Protein 2BYO (pdb70)

CATH classification: 2.50.20.20

GO terms:
  GO:0005319 lipid carrier activity (F, IDA)
  GO:0071770 DIM/DIP cell wall layer assembly (P, IDA)
  GO:0005576 extracellular region (C, HDA)
  GO:0005886 plasma membrane (C, HDA)
  GO:0005576 extracellular region (C, EXP)
  GO:0005886 plasma membrane (C, EXP)
  GO:0009986 cell surface (C, EXP)
  GO:0009274 peptidoglycan-based cell wall (C, HDA)

Secondary structure (DSSP, 8-state):
--HHHHHHHHHHHHHHHT-SEEEEEEEEEE---SSTTEEEEEEEEETTTTEEEEEEEETTEEEEEEEEETTEEEEEETTEEEEEEEHHHHHHHT------SBTBEEEEEEEEEEETTEEEEEEEEEE-HHHHHHH-TT--S-EEEEEEEESSSS--EEEEEEE-SSEEEEEEEESTT------

Foldseek 3Di:
DPPVLLVLVVLQVVLVVPFQKWWKWKAKPFDDPQPLQWHIWTWIFGVVVTKIWTWTQGVNRGRWTWIDDDQFTWTDDDNDIDTSDGNVCLCVVQHPVPDVSVQKADKDFPQWDADPNFIWTKIKTWHAQSVVCSRVVPRDGIWIKIWTFGPPPSRHRQKIKTQGPRMMMMMGIDCTRPDDDRD

Sequence (183 aa):
SDPALLAEIRQSLDATKGLTSVHVAVRTTGKVDSLLGITSADVDVRANPLAAKGVCTYNDEQGVPFRVQGDNISVKLFDDWSNLGSISELSTSRVGVTQLLSGVTNLQAQGTEVIDGISTTKITGTIPASSVKMLDPGAKSARPATVWIAQDGSHHLVRASIDLGSGSIQLTQSKWNEPVNVD

Nearest PDB structures (foldseek):
  2byo-assembly1_A  TM=1.005E+00  e=6.836E-38  Mycobacterium tuberculosis H37Rv
  3mha-assembly2_B  TM=8.075E-01  e=5.593E-16  Mycobacterium tuberculosis H37Rv
  3mh8-assembly2_B  TM=8.169E-01  e=1.712E-15  Mycobacterium tuberculosis H37Rv
  3mh9-assembly2_C  TM=7.887E-01  e=2.141E-15  Mycobacterium tuberculosis H37Rv
  2v42-assembly1_B  TM=5.411E-01  e=2.422E-04  Escherichia coli BL21(DE3)

B-factor: mean 43.68, std 15.73, range [20.32, 101.22]

Solvent-accessible surface area: 9854 Å² total; per-residue (Å²): 83,62,110,72,31,18,53,47,10,110,93,0,17,90,29,30,114,63,18,95,7,15,40,20,17,22,101,33,92,66,155,9,134,9,39,56,24,14,44,27,7,42,11,44,29,63,39,134,96,92,5,5,109,24,64,4,19,35,102,130,102,142,55,3,51,24,64,14,74,62,59,65,21,2,0,72,70,200,101,88,92,49,101,39,20,15,52,61,124,47,69,118,86,45,134,91,83,62,42,142,8,81,37,8,69,88,17,82,63,89,37,92,66,96,8,108,73,34,50,0,31,61,2,31,9,38,24,34,25,82,15,0,88,71,74,33,71,46,9,177,56,49,54,62,14,20,25,22,0,2,86,98,66,37,49,36,16,0,50,26,27,9,67,4,69,81,8,28,13,53,59,12,9,33,104,44,86,79,133,42,108,5,120

Structure (mmCIF, N/CA/C/O backbone):
data_2BYO
#
_entry.id   2BYO
#
_cell.length_a   54.257
_cell.length_b   54.257
_cell.length_c   269.983
_cell.angle_alpha   90.00
_cell.angle_beta   90.00
_cell.angle_gamma   120.00
#
_symmetry.space_group_name_H-M   'P 65 2 2'
#
loop_
_entity.id
_entity.type
_entity.pdbx_description
1 polymer 'LIPOPROTEIN LPPX'
2 non-polymer 'ZINC ION'
3 non-polymer 'ACETATE ION'
4 non-polymer 'DOCOSA-4,7,10,13,16,19-HEXAENOIC ACID'
5 non-polymer 'ALPHA-LINOLENIC ACID'
6 non-polymer 'OXALOACETATE ION'
7 non-polymer D-MALATE
8 water water
#
loop_
_atom_site.group_PDB
_atom_site.id
_atom_site.type_symbol
_atom_site.label_atom_id
_atom_site.label_alt_id
_atom_site.label_comp_id
_atom_site.label_asym_id
_atom_site.label_entity_id
_atom_site.label_seq_id
_atom_site.pdbx_PDB_ins_code
_atom_site.Cartn_x
_atom_site.Cartn_y
_atom_site.Cartn_z
_atom_site.occupancy
_atom_site.B_iso_or_equiv
_atom_site.auth_seq_id
_atom_site.auth_comp_id
_atom_site.auth_asym_id
_atom_site.auth_atom_id
_atom_site.pdbx_PDB_model_num
ATOM 1 N N . SER A 1 20 ? -11.144 13.277 -2.527 1.00 50.54 20 SER A N 1
ATOM 2 C CA . SER A 1 20 ? -10.117 12.554 -3.357 1.00 48.96 20 SER A CA 1
ATOM 3 C C . SER A 1 20 ? -9.906 13.249 -4.709 1.00 46.56 20 SER A C 1
ATOM 4 O O . SER A 1 20 ? -9.724 12.609 -5.747 1.00 48.48 20 SER A O 1
ATOM 7 N N . ASP A 1 21 ? -9.922 14.575 -4.658 1.00 41.72 21 ASP A N 1
ATOM 8 C CA . ASP A 1 21 ? -9.626 15.424 -5.789 1.00 39.21 21 ASP A CA 1
ATOM 9 C C . ASP A 1 21 ? -8.223 15.067 -6.284 1.00 36.22 21 ASP A C 1
ATOM 10 O O . ASP A 1 21 ? -7.267 15.219 -5.542 1.00 34.98 21 ASP A O 1
ATOM 15 N N . PRO A 1 22 ? -8.102 14.540 -7.515 1.00 35.71 22 PRO A N 1
ATOM 16 C CA . PRO A 1 22 ? -6.797 14.172 -8.075 1.00 35.72 22 PRO A CA 1
ATOM 17 C C . PRO A 1 22 ? -5.727 15.269 -8.050 1.00 33.78 22 PRO A C 1
ATOM 18 O O . PRO A 1 22 ? -4.553 14.967 -7.834 1.00 34.26 22 PRO A O 1
ATOM 22 N N . ALA A 1 23 ? -6.124 16.523 -8.250 1.00 31.57 23 ALA A N 1
ATOM 23 C CA . ALA A 1 23 ? -5.164 17.629 -8.261 1.00 30.50 23 ALA A CA 1
ATOM 24 C C . ALA A 1 23 ? -4.640 17.880 -6.842 1.00 29.15 23 ALA A C 1
ATOM 25 O O . ALA A 1 23 ? -3.438 18.017 -6.637 1.00 27.22 23 ALA A O 1
ATOM 27 N N . LEU A 1 24 ? -5.530 17.867 -5.851 1.00 29.33 24 LEU A N 1
ATOM 28 C CA . LEU A 1 24 ? -5.108 18.065 -4.460 1.00 28.83 24 LEU A CA 1
ATOM 29 C C . LEU A 1 24 ? -4.302 16.881 -3.924 1.00 29.19 24 LEU A C 1
ATOM 30 O O . LEU A 1 24 ? -3.358 17.058 -3.167 1.00 27.86 24 LEU A O 1
ATOM 35 N N . LEU A 1 25 ? -4.670 15.678 -4.329 1.00 30.63 25 LEU A N 1
ATOM 36 C CA . LEU A 1 25 ? -3.899 14.501 -3.966 1.00 32.39 25 LEU A CA 1
ATOM 37 C C . LEU A 1 25 ? -2.492 14.563 -4.556 1.00 31.32 25 LEU A C 1
ATOM 38 O O . LEU A 1 25 ? -1.526 14.179 -3.903 1.00 31.59 25 LEU A O 1
ATOM 43 N N . ALA A 1 26 ? -2.395 15.031 -5.797 1.00 31.05 26 ALA A N 1
ATOM 44 C CA . ALA A 1 26 ? -1.121 15.146 -6.479 1.00 31.06 26 ALA A CA 1
ATOM 45 C C . ALA A 1 26 ? -0.205 16.101 -5.724 1.00 30.42 26 ALA A C 1
ATOM 46 O O . ALA A 1 26 ? 0.981 15.821 -5.555 1.00 30.81 26 ALA A O 1
ATOM 48 N N . GLU A 1 27 ? -0.759 17.227 -5.276 1.00 29.42 27 GLU A N 1
ATOM 49 C CA . GLU A 1 27 ? 0.008 18.218 -4.537 1.00 27.85 27 GLU A CA 1
ATOM 50 C C . GLU A 1 27 ? 0.485 17.662 -3.203 1.00 28.07 27 GLU A C 1
ATOM 51 O O . GLU A 1 27 ? 1.615 17.923 -2.800 1.00 25.85 27 GLU A O 1
ATOM 57 N N . ILE A 1 28 ? -0.359 16.891 -2.516 1.00 28.72 28 ILE A N 1
ATOM 58 C CA . ILE A 1 28 ? 0.082 16.248 -1.270 1.00 29.26 28 ILE A CA 1
ATOM 59 C C . ILE A 1 28 ? 1.196 15.221 -1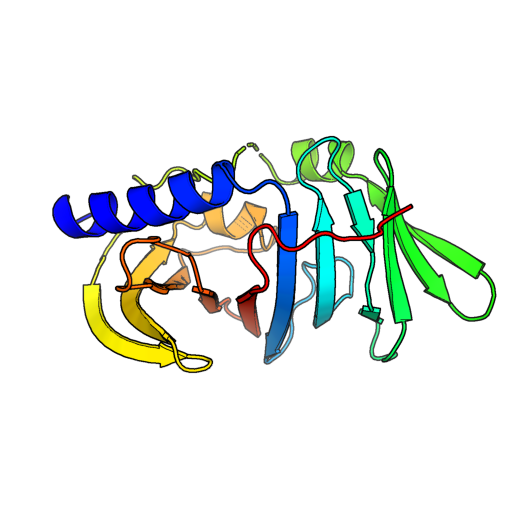.546 1.00 29.78 28 ILE A C 1
ATOM 60 O O . ILE A 1 28 ? 2.167 15.134 -0.790 1.00 29.71 28 ILE A O 1
ATOM 65 N N . ARG A 1 29 ? 1.064 14.446 -2.616 1.00 31.44 29 ARG A N 1
ATOM 66 C CA . ARG A 1 29 ? 2.126 13.500 -2.978 1.00 34.98 29 ARG A CA 1
ATOM 67 C C . ARG A 1 29 ? 3.453 14.198 -3.273 1.00 33.42 29 ARG A C 1
ATOM 68 O O . ARG A 1 29 ? 4.510 13.679 -2.928 1.00 34.16 29 ARG A O 1
ATOM 76 N N . GLN A 1 30 ? 3.399 15.371 -3.895 1.00 32.61 30 GLN A N 1
ATOM 77 C CA . GLN A 1 30 ? 4.602 16.182 -4.072 1.00 32.42 30 GLN A CA 1
ATOM 78 C C . GLN A 1 30 ? 5.288 16.505 -2.731 1.00 31.30 30 GLN A C 1
ATOM 79 O O . GLN A 1 30 ? 6.516 16.443 -2.650 1.00 29.74 30 GLN A O 1
ATOM 85 N N . SER A 1 31 ? 4.519 16.852 -1.690 1.00 30.54 31 SER A N 1
ATOM 86 C CA . SER A 1 31 ? 5.134 17.167 -0.387 1.00 30.70 31 SER A CA 1
ATOM 87 C C . SER A 1 31 ? 5.653 15.928 0.312 1.00 30.89 31 SER A C 1
ATOM 88 O O . SER A 1 31 ? 6.674 15.994 0.987 1.00 31.47 31 SER A O 1
ATOM 91 N N . LEU A 1 32 ? 4.956 14.805 0.156 1.00 32.14 32 LEU A N 1
ATOM 92 C CA . LEU A 1 32 ? 5.395 13.547 0.763 1.00 33.02 32 LEU A CA 1
ATOM 93 C C . LEU A 1 32 ? 6.667 13.041 0.094 1.00 33.54 32 LEU A C 1
ATOM 94 O O . LEU A 1 32 ? 7.567 12.552 0.770 1.00 34.78 32 LEU A O 1
ATOM 99 N N . ASP A 1 33 ? 6.755 13.176 -1.226 1.00 33.86 33 ASP A N 1
ATOM 100 C CA . ASP A 1 33 ? 7.984 12.843 -1.947 1.00 35.08 33 ASP A CA 1
ATOM 101 C C . ASP A 1 33 ? 9.147 13.755 -1.549 1.00 34.23 33 ASP A C 1
ATOM 102 O O . ASP A 1 33 ? 10.265 13.285 -1.369 1.00 35.21 33 ASP A O 1
ATOM 107 N N . ALA A 1 34 ? 8.884 15.047 -1.384 1.00 32.70 34 ALA A N 1
ATOM 108 C CA . ALA A 1 34 ? 9.920 15.956 -0.902 1.00 32.49 34 ALA A CA 1
ATOM 109 C C . ALA A 1 34 ? 10.378 15.520 0.489 1.00 31.62 34 ALA A C 1
ATOM 110 O O . ALA A 1 34 ? 11.569 15.467 0.762 1.00 31.13 34 ALA A O 1
ATOM 112 N N . THR A 1 35 ? 9.428 15.157 1.345 1.00 30.86 35 THR A N 1
ATOM 113 C CA . THR A 1 35 ? 9.741 14.680 2.686 1.00 31.11 35 THR A CA 1
ATOM 114 C C . THR A 1 35 ? 10.596 13.410 2.660 1.00 32.74 35 THR A C 1
ATOM 115 O O . THR A 1 35 ? 11.577 13.294 3.408 1.00 32.30 35 THR A O 1
ATOM 119 N N . LYS A 1 36 ? 10.220 12.464 1.804 1.00 34.13 36 LYS A N 1
ATOM 120 C CA . LYS A 1 36 ? 10.975 11.227 1.644 1.00 36.67 36 LYS A CA 1
ATOM 121 C C . LYS A 1 36 ? 12.435 11.438 1.190 1.00 36.16 36 LYS A C 1
ATOM 122 O O . LYS A 1 36 ? 13.317 10.652 1.542 1.00 37.38 36 LYS A O 1
ATOM 128 N N . GLY A 1 37 ? 12.671 12.483 0.400 1.00 34.68 37 GLY A N 1
ATOM 129 C CA . GLY A 1 37 ? 13.999 12.775 -0.142 1.00 35.50 37 GLY A CA 1
ATOM 130 C C . GLY A 1 37 ? 14.952 13.540 0.767 1.00 33.89 37 GLY A C 1
ATOM 131 O O . GLY A 1 37 ? 16.103 13.767 0.402 1.00 34.38 37 GLY A O 1
ATOM 132 N N . LEU A 1 38 ? 14.482 13.950 1.937 1.00 32.89 38 LEU A N 1
ATOM 133 C CA . LEU A 1 38 ? 15.298 14.721 2.886 1.00 31.73 38 LEU A CA 1
ATOM 134 C C . LEU A 1 38 ? 16.452 13.914 3.475 1.00 32.98 38 LEU A C 1
ATOM 135 O O . LEU A 1 38 ? 16.301 12.735 3.798 1.00 33.19 38 LEU A O 1
ATOM 140 N N . THR A 1 39 ? 17.610 14.561 3.591 1.00 33.11 39 THR A N 1
ATOM 141 C CA . THR A 1 39 ? 18.755 14.000 4.282 1.00 33.93 39 THR A CA 1
ATOM 142 C C . THR A 1 39 ? 18.599 14.270 5.777 1.00 32.37 39 THR A C 1
ATOM 143 O O . THR A 1 39 ? 19.010 13.463 6.626 1.00 32.51 39 THR A O 1
ATOM 147 N N . SER A 1 40 ? 18.026 15.426 6.102 1.00 30.63 40 SER A N 1
ATOM 148 C CA . SER A 1 40 ? 17.861 15.834 7.500 1.00 29.07 40 SER A CA 1
ATOM 149 C C . SER A 1 40 ? 16.771 16.882 7.619 1.00 27.41 40 SER A C 1
ATOM 150 O O . SER A 1 40 ? 16.432 17.546 6.644 1.00 26.57 40 SER A O 1
ATOM 153 N N . VAL A 1 41 ? 16.207 17.010 8.813 1.00 25.98 41 VAL A N 1
ATOM 154 C CA . VAL A 1 41 ? 15.125 17.949 9.045 1.00 25.99 41 VAL A CA 1
ATOM 155 C C . VAL A 1 41 ? 15.001 18.193 10.554 1.00 25.62 41 VAL A C 1
ATOM 156 O O . VAL A 1 41 ? 15.416 17.361 11.347 1.00 24.92 41 VAL A O 1
ATOM 160 N N . HIS A 1 42 ? 14.475 19.350 10.934 1.00 26.06 42 HIS A N 1
ATOM 161 C CA . HIS A 1 42 ? 14.118 19.624 12.327 1.00 26.66 42 HIS A CA 1
ATOM 162 C C . HIS A 1 42 ? 12.608 19.477 12.413 1.00 27.15 42 HIS A C 1
ATOM 163 O O . HIS A 1 42 ? 11.890 19.946 11.516 1.00 26.85 42 HIS A O 1
ATOM 170 N N . VAL A 1 43 ? 12.139 18.764 13.436 1.00 27.38 43 VAL A N 1
ATOM 171 C CA . VAL A 1 43 ? 10.710 18.561 13.666 1.00 28.38 43 VAL A CA 1
ATOM 172 C C . VAL A 1 43 ? 10.292 19.091 15.042 1.00 28.43 43 VAL A C 1
ATOM 173 O O . VAL A 1 43 ? 10.948 18.810 16.069 1.00 28.14 43 VAL A O 1
ATOM 177 N N . ALA A 1 44 ? 9.211 19.874 15.032 1.00 27.02 44 ALA A N 1
ATOM 178 C CA . ALA A 1 44 ? 8.573 20.366 16.232 1.00 27.24 44 ALA A CA 1
ATOM 179 C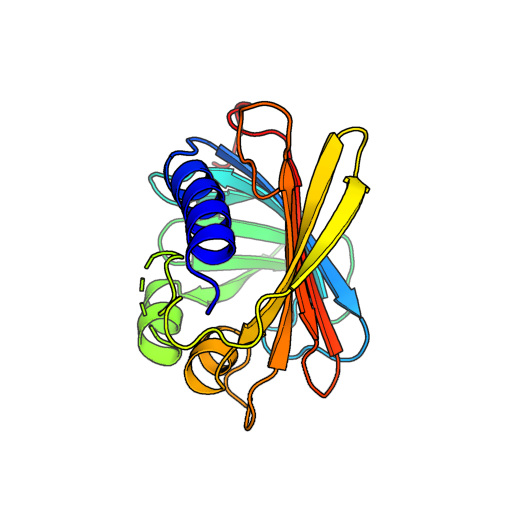 C . ALA A 1 44 ? 7.190 19.744 16.332 1.00 27.81 44 ALA A C 1
ATOM 180 O O . ALA A 1 44 ? 6.328 19.944 15.460 1.00 28.31 44 ALA A O 1
ATOM 182 N N . VAL A 1 45 ? 6.988 18.966 17.381 1.00 28.16 45 VAL A N 1
ATOM 183 C CA . VAL A 1 45 ? 5.695 18.364 17.670 1.00 28.87 45 VAL A CA 1
ATOM 184 C C . VAL A 1 45 ? 5.024 19.131 18.806 1.00 29.36 45 VAL A C 1
ATOM 185 O O . VAL A 1 45 ? 5.628 19.368 19.846 1.00 29.85 45 VAL A O 1
ATOM 189 N N . ARG A 1 46 ? 3.780 19.529 18.594 1.00 30.06 46 ARG A N 1
ATOM 190 C CA . ARG A 1 46 ? 2.976 20.152 19.629 1.00 31.66 46 ARG A CA 1
ATOM 191 C C . ARG A 1 46 ? 1.650 19.409 19.683 1.00 32.79 46 ARG A C 1
ATOM 192 O O . ARG A 1 46 ? 1.222 18.816 18.684 1.00 32.07 46 ARG A O 1
ATOM 200 N N . THR A 1 47 ? 1.007 19.442 20.847 1.00 34.14 47 THR A N 1
ATOM 201 C CA . THR A 1 47 ? -0.301 18.841 21.018 1.00 36.00 47 THR A CA 1
ATOM 202 C C . THR A 1 47 ? -1.203 19.788 21.797 1.00 39.08 47 THR A C 1
ATOM 203 O O . THR A 1 47 ? -0.719 20.651 22.527 1.00 38.66 47 THR A O 1
ATOM 207 N N . THR A 1 48 ? -2.513 19.613 21.618 1.00 41.40 48 THR A N 1
ATOM 208 C CA . THR A 1 48 ? -3.524 20.219 22.472 1.00 44.41 48 THR A CA 1
ATOM 209 C C . THR A 1 48 ? -4.399 19.101 23.039 1.00 48.20 48 THR A C 1
ATOM 210 O O . THR A 1 48 ? -4.470 18.001 22.474 1.00 47.98 48 THR A O 1
ATOM 214 N N . GLY A 1 49 ? -5.076 19.401 24.148 1.00 50.71 49 GLY A N 1
ATOM 215 C CA . GLY A 1 49 ? -5.970 18.451 24.779 1.00 52.79 49 GLY A CA 1
ATOM 216 C C . GLY A 1 49 ? -5.186 17.301 25.361 1.00 53.29 49 GLY A C 1
ATOM 217 O O . GLY A 1 49 ? -4.129 17.502 25.946 1.00 52.51 49 GLY A O 1
ATOM 218 N N . LYS A 1 50 ? -5.701 16.090 25.187 1.00 55.18 50 LYS A N 1
ATOM 219 C CA . LYS A 1 50 ? -5.075 14.909 25.753 1.00 56.19 50 LYS A CA 1
ATOM 220 C C . LYS A 1 50 ? -4.718 13.923 24.653 1.00 55.05 50 LYS A C 1
ATOM 221 O O . LYS A 1 50 ? -5.591 13.415 23.941 1.00 56.59 50 LYS A O 1
ATOM 227 N N . VAL A 1 51 ? -3.414 13.709 24.498 1.00 52.60 51 VAL A N 1
ATOM 228 C CA . VAL A 1 51 ? -2.864 12.781 23.533 1.00 51.54 51 VAL A CA 1
ATOM 229 C C . VAL A 1 51 ? -2.014 11.770 24.297 1.00 51.95 51 VAL A C 1
ATOM 230 O O . VAL A 1 51 ? -0.996 12.130 24.888 1.00 49.94 51 VAL A O 1
ATOM 234 N N . ASP A 1 52 ? -2.446 10.512 24.283 1.00 54.37 52 ASP A N 1
ATOM 235 C CA . ASP A 1 52 ? -1.782 9.432 25.017 1.00 55.83 52 ASP A CA 1
ATOM 236 C C . ASP A 1 52 ? -1.026 8.479 24.084 1.00 54.84 52 ASP A C 1
ATOM 237 O O . ASP A 1 52 ? -0.447 7.496 24.541 1.00 56.83 52 ASP A O 1
ATOM 242 N N . SER A 1 53 ? -1.026 8.774 22.788 1.00 52.63 53 SER A N 1
ATOM 243 C CA . SER A 1 53 ? -0.527 7.844 21.778 1.00 52.21 53 SER A CA 1
ATOM 244 C C . SER A 1 53 ? 0.917 8.090 21.338 1.00 49.84 53 SER A C 1
ATOM 245 O O . SER A 1 53 ? 1.407 7.412 20.437 1.00 50.52 53 SER A O 1
ATOM 248 N N . LEU A 1 54 ? 1.600 9.049 21.955 1.00 47.26 54 LEU A N 1
ATOM 249 C CA . LEU A 1 54 ? 3.005 9.294 21.634 1.00 44.90 54 LEU A CA 1
ATOM 250 C C . LEU A 1 54 ? 3.918 8.869 22.779 1.00 43.91 54 LEU A C 1
ATOM 251 O O . LEU A 1 54 ? 4.910 9.532 23.068 1.00 41.59 54 LEU A O 1
ATOM 256 N N . LEU A 1 55 ? 3.574 7.756 23.422 1.00 45.66 55 LEU A N 1
ATOM 257 C CA . LEU A 1 55 ? 4.382 7.181 24.498 1.00 46.44 55 LEU A CA 1
ATOM 258 C C . LEU A 1 55 ? 4.556 8.117 25.703 1.00 45.28 55 LEU A C 1
ATOM 259 O O . LEU A 1 55 ? 5.545 8.010 26.434 1.00 46.76 55 LEU A O 1
ATOM 264 N N . GLY A 1 56 ? 3.593 9.017 25.910 1.00 44.14 56 GLY A N 1
ATOM 265 C CA . GLY A 1 56 ? 3.631 9.979 27.019 1.00 43.20 56 GLY A CA 1
ATOM 266 C C . GLY A 1 56 ? 4.290 11.316 26.694 1.00 40.30 56 GLY A C 1
ATOM 267 O O . GLY A 1 56 ? 4.364 12.204 27.554 1.00 40.06 56 GLY A O 1
ATOM 268 N N . ILE A 1 57 ? 4.784 11.455 25.465 1.00 37.72 57 ILE A N 1
ATOM 269 C CA . ILE A 1 57 ? 5.332 12.715 24.986 1.00 35.30 57 ILE A CA 1
ATOM 270 C C . ILE A 1 57 ? 4.195 13.597 24.458 1.00 34.79 57 ILE A C 1
ATOM 271 O O . ILE A 1 57 ? 3.312 13.108 23.751 1.00 35.44 57 ILE A O 1
ATOM 276 N N . THR A 1 58 ? 4.213 14.879 24.830 1.00 33.22 58 THR A N 1
ATOM 277 C CA . THR A 1 58 ? 3.182 15.850 24.430 1.00 33.02 58 THR A CA 1
ATOM 278 C C . THR A 1 58 ? 3.759 17.075 23.701 1.00 31.17 58 THR A C 1
ATOM 279 O O . THR A 1 58 ? 3.007 17.896 23.158 1.00 31.44 58 THR A O 1
ATOM 283 N N . SER A 1 59 ? 5.084 17.187 23.678 1.00 30.05 59 SER A N 1
ATOM 284 C CA . SER A 1 59 ? 5.775 18.197 22.888 1.00 29.57 59 SER A CA 1
ATOM 285 C C . SER A 1 59 ? 7.176 17.691 22.555 1.00 28.71 59 SER A C 1
ATOM 286 O O . SER A 1 59 ? 7.760 16.941 23.336 1.00 29.67 59 SER A O 1
ATOM 289 N N . ALA A 1 60 ? 7.710 18.066 21.392 1.00 27.98 60 ALA A N 1
ATOM 290 C CA . ALA A 1 60 ? 9.115 17.779 21.088 1.00 27.97 60 ALA A CA 1
ATOM 291 C C . ALA A 1 60 ? 9.670 18.729 20.046 1.00 27.70 60 ALA A C 1
ATOM 292 O O . ALA A 1 60 ? 8.939 19.217 19.191 1.00 25.80 60 ALA A O 1
ATOM 294 N N . ASP A 1 61 ? 10.970 18.990 20.154 1.00 27.85 61 ASP A N 1
ATOM 295 C CA . ASP A 1 61 ? 11.755 19.626 19.113 1.00 27.48 61 ASP A CA 1
ATOM 296 C C . ASP A 1 61 ? 12.960 18.742 18.903 1.00 27.65 61 ASP A C 1
ATOM 297 O O . ASP A 1 61 ? 13.776 18.566 19.823 1.00 27.82 61 ASP A O 1
ATOM 302 N N . VAL A 1 62 ? 13.066 18.200 17.691 1.00 27.34 62 VAL A N 1
ATOM 303 C CA . VAL A 1 62 ? 13.969 17.092 17.411 1.00 28.50 62 VAL A CA 1
ATOM 304 C C . VAL A 1 62 ? 14.688 17.276 16.069 1.00 28.26 62 VAL A C 1
ATOM 305 O O . VAL A 1 62 ? 14.065 17.576 15.058 1.00 28.41 62 VAL A O 1
ATOM 309 N N . ASP A 1 63 ? 16.000 17.086 16.076 1.00 28.27 63 ASP A N 1
ATOM 310 C CA . ASP A 1 63 ? 16.783 17.011 14.848 1.00 29.06 63 ASP A CA 1
ATOM 311 C C . ASP A 1 63 ? 16.798 15.570 14.368 1.00 30.34 63 ASP A C 1
ATOM 312 O O . ASP A 1 63 ? 17.032 14.665 15.160 1.00 29.96 63 ASP A O 1
ATOM 317 N N . VAL A 1 64 ? 16.541 15.369 13.073 1.00 30.27 64 VAL A N 1
ATOM 318 C CA . VAL A 1 64 ? 16.404 14.036 12.504 1.00 31.27 64 VAL A CA 1
ATOM 319 C C . VAL A 1 64 ? 17.375 13.864 11.349 1.00 32.42 64 VAL A C 1
ATOM 320 O O . VAL A 1 64 ? 17.462 14.721 10.465 1.00 30.26 64 VAL A O 1
ATOM 324 N N . ARG A 1 65 ? 18.110 12.756 11.374 1.00 34.76 65 ARG A N 1
ATOM 325 C CA . ARG A 1 65 ? 18.862 12.287 10.219 1.00 37.22 65 ARG A CA 1
ATOM 326 C C . ARG A 1 65 ? 18.137 11.071 9.648 1.00 37.84 65 ARG A C 1
ATOM 327 O O . ARG A 1 65 ? 17.811 10.139 10.383 1.00 36.55 65 ARG A O 1
ATOM 335 N N . ALA A 1 66 ? 17.907 11.082 8.336 1.00 39.00 66 ALA A N 1
ATOM 336 C CA . ALA A 1 66 ? 17.026 10.093 7.700 1.00 41.57 66 ALA A CA 1
ATOM 337 C C . ALA A 1 66 ? 17.645 8.704 7.594 1.00 43.96 66 ALA A C 1
ATOM 338 O O . ALA A 1 66 ? 16.959 7.714 7.814 1.00 44.25 66 ALA A O 1
ATOM 340 N N . ASN A 1 67 ? 18.930 8.634 7.252 1.00 46.99 67 ASN A N 1
ATOM 341 C CA . ASN A 1 67 ? 19.601 7.346 7.058 1.00 49.95 67 ASN A CA 1
ATOM 342 C C . ASN A 1 67 ? 21.049 7.313 7.535 1.00 50.70 67 ASN A C 1
ATOM 343 O O . ASN A 1 67 ? 21.864 8.108 7.072 1.00 51.40 67 ASN A O 1
ATOM 348 N N . PRO A 1 68 ? 21.370 6.408 8.484 1.00 50.75 68 PRO A N 1
ATOM 349 C CA . PRO A 1 68 ? 20.434 5.563 9.231 1.00 49.75 68 PRO A CA 1
ATOM 350 C C . PRO A 1 68 ? 19.541 6.449 10.090 1.00 46.22 68 PRO A C 1
ATOM 351 O O . PRO A 1 68 ? 20.020 7.444 10.616 1.00 44.43 68 PRO A O 1
ATOM 355 N N . LEU A 1 69 ? 18.261 6.106 10.213 1.00 45.11 69 LEU A N 1
ATOM 356 C CA . LEU A 1 69 ? 17.334 6.903 11.010 1.00 42.76 69 LEU A CA 1
ATOM 357 C C . LEU A 1 69 ? 17.891 7.148 12.413 1.00 41.31 69 LEU A C 1
ATOM 358 O O . LEU A 1 69 ? 18.208 6.208 13.142 1.00 40.98 69 LEU A O 1
ATOM 363 N N . ALA A 1 70 ? 18.018 8.419 12.771 1.00 38.20 70 ALA A N 1
ATOM 364 C CA . ALA A 1 70 ? 18.534 8.808 14.072 1.00 37.83 70 ALA A CA 1
ATOM 365 C C . ALA A 1 70 ? 17.991 10.190 14.429 1.00 35.91 70 ALA A C 1
ATOM 366 O O . ALA A 1 70 ? 17.743 11.018 13.544 1.00 32.91 70 ALA A O 1
ATOM 368 N N . ALA A 1 71 ? 17.776 10.422 15.721 1.00 35.16 71 ALA A N 1
ATOM 369 C CA . ALA A 1 71 ? 17.163 11.670 16.176 1.00 34.34 71 ALA A CA 1
ATOM 370 C C . ALA A 1 71 ? 17.687 12.057 17.545 1.00 34.73 71 ALA A C 1
ATOM 371 O O . ALA A 1 71 ? 17.995 11.194 18.370 1.00 35.87 71 ALA A O 1
ATOM 373 N N . LYS A 1 72 ? 17.805 13.361 17.762 1.00 34.44 72 LYS A N 1
ATOM 374 C CA . LYS A 1 72 ? 18.248 13.918 19.035 1.00 34.46 72 LYS A CA 1
ATOM 375 C C . LYS A 1 72 ? 17.522 15.246 19.241 1.00 32.58 72 LYS A C 1
ATOM 376 O O . LYS A 1 72 ? 17.420 16.051 18.320 1.00 30.07 72 LYS A O 1
ATOM 382 N N . GLY A 1 73 ? 17.004 15.459 20.445 1.00 30.80 73 GLY A N 1
ATOM 383 C CA . GLY A 1 73 ? 16.378 16.718 20.768 1.00 30.24 73 GLY A CA 1
ATOM 384 C C . GLY A 1 73 ? 15.870 16.754 22.192 1.00 30.33 73 GLY A C 1
ATOM 385 O O . GLY A 1 73 ? 16.452 16.145 23.091 1.00 28.41 73 GLY A O 1
ATOM 386 N N . VAL A 1 74 ? 14.751 17.446 22.372 1.00 29.62 74 VAL A N 1
ATOM 387 C CA . VAL A 1 74 ? 14.179 17.687 23.688 1.00 29.08 74 VAL A CA 1
ATOM 388 C C . VAL A 1 74 ? 12.675 17.467 23.590 1.00 28.30 74 VAL A C 1
ATOM 389 O O . VAL A 1 74 ? 12.091 17.623 22.512 1.00 27.42 74 VAL A O 1
ATOM 393 N N . CYS A 1 75 ? 12.062 17.067 24.698 1.00 26.90 75 CYS A N 1
ATOM 394 C CA . CYS A 1 75 ? 10.634 16.790 24.713 1.00 28.28 75 CYS A CA 1
ATOM 395 C C . CYS A 1 75 ? 10.006 17.105 26.058 1.00 28.25 75 CYS A C 1
ATOM 396 O O . CYS A 1 75 ? 10.697 17.356 27.045 1.00 28.84 75 CYS A O 1
ATOM 399 N N . THR A 1 76 ? 8.685 17.111 26.060 1.00 29.58 76 THR A N 1
ATOM 400 C CA . THR A 1 76 ? 7.901 17.157 27.278 1.00 30.96 76 THR A CA 1
ATOM 401 C C . THR A 1 76 ? 7.346 15.747 27.433 1.00 32.03 76 THR A C 1
ATOM 402 O O . THR A 1 76 ? 6.612 15.272 26.556 1.00 31.94 76 THR A O 1
ATOM 406 N N . TYR A 1 77 ? 7.718 15.095 28.533 1.00 33.82 77 TYR A N 1
ATOM 407 C CA . TYR A 1 77 ? 7.367 13.711 28.817 1.00 35.56 77 TYR A CA 1
ATOM 408 C C . TYR A 1 77 ? 6.746 13.622 30.207 1.00 37.89 77 TYR A C 1
ATOM 409 O O . TYR A 1 77 ? 7.361 14.023 31.197 1.00 37.87 77 TYR A O 1
ATOM 418 N N . ASN A 1 78 ? 5.529 13.089 30.276 1.00 40.00 78 ASN A N 1
ATOM 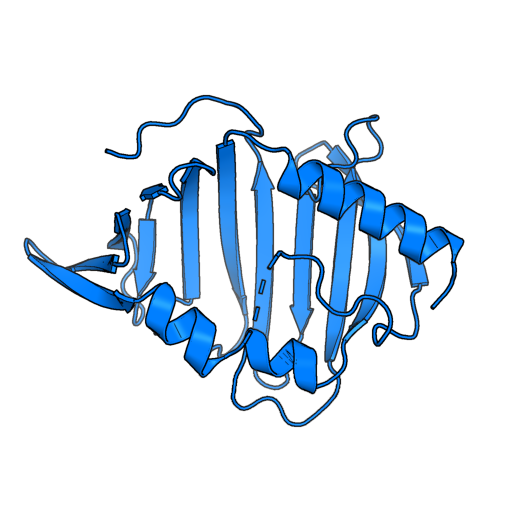419 C CA . ASN A 1 78 ? 4.765 13.018 31.515 1.00 42.41 78 ASN A CA 1
ATOM 420 C C . ASN A 1 78 ? 4.744 14.351 32.270 1.00 42.30 78 ASN A C 1
ATOM 421 O O . ASN A 1 78 ? 4.865 14.391 33.494 1.00 43.53 78 ASN A O 1
ATOM 426 N N . ASP A 1 79 ? 4.594 15.432 31.507 1.00 43.70 79 ASP A N 1
ATOM 427 C CA . ASP A 1 79 ? 4.532 16.813 32.002 1.00 44.74 79 ASP A CA 1
ATOM 428 C C . ASP A 1 79 ? 5.860 17.381 32.484 1.00 42.36 79 ASP A C 1
ATOM 429 O O . ASP A 1 79 ? 5.900 18.502 32.973 1.00 43.62 79 ASP A O 1
ATOM 434 N N . GLU A 1 80 ? 6.939 16.623 32.338 1.00 40.16 80 GLU A N 1
ATOM 435 C CA . GLU A 1 80 ? 8.271 17.136 32.600 1.00 37.99 80 GLU A CA 1
ATOM 436 C C . GLU A 1 80 ? 8.788 17.742 31.303 1.00 36.76 80 GLU A C 1
ATOM 437 O O . GLU A 1 80 ? 8.931 17.045 30.308 1.00 36.95 80 GLU A O 1
ATOM 443 N N . GLN A 1 81 ? 9.084 19.033 31.336 1.00 36.28 81 GLN A N 1
ATOM 444 C CA . GLN A 1 81 ? 9.677 19.733 30.214 1.00 34.67 81 GLN A CA 1
ATOM 445 C C . GLN A 1 81 ? 11.201 19.592 30.183 1.00 31.94 81 GLN A C 1
ATOM 446 O O . GLN A 1 81 ? 11.825 19.167 31.173 1.00 29.85 81 GLN A O 1
ATOM 452 N N . GLY A 1 82 ? 11.784 19.911 29.029 1.00 30.07 82 GLY A N 1
ATOM 453 C CA . GLY A 1 82 ? 13.239 19.917 28.861 1.00 30.20 82 GLY A CA 1
ATOM 454 C C . GLY A 1 82 ? 13.884 18.549 29.005 1.00 29.78 82 GLY A C 1
ATOM 455 O O . GLY A 1 82 ? 15.032 18.437 29.426 1.00 29.92 82 GLY A O 1
ATOM 456 N N . VAL A 1 83 ? 13.126 17.503 28.671 1.00 30.34 83 VAL A N 1
ATOM 457 C CA . VAL A 1 83 ? 13.586 16.114 28.787 1.00 28.84 83 VAL A CA 1
ATOM 458 C C . VAL A 1 83 ? 14.363 15.733 27.532 1.00 28.57 83 VAL A C 1
ATOM 459 O O . VAL A 1 83 ? 13.802 15.717 26.435 1.00 30.08 83 VAL A O 1
ATOM 463 N N . PRO A 1 84 ? 15.662 15.437 27.670 1.00 28.72 84 PRO A N 1
ATOM 464 C CA . PRO A 1 84 ? 16.393 15.048 26.465 1.00 29.67 84 PRO A CA 1
ATOM 465 C C . PRO A 1 84 ? 15.795 13.798 25.808 1.00 29.78 84 PRO A C 1
ATOM 466 O O . PRO A 1 84 ? 15.343 12.888 26.509 1.00 28.82 84 PRO A O 1
ATOM 470 N N . PHE A 1 85 ? 15.821 13.772 24.477 1.00 30.17 85 PHE A N 1
ATOM 471 C CA . PHE A 1 85 ? 15.119 12.769 23.670 1.00 31.04 85 PHE A CA 1
ATOM 472 C C . PHE A 1 85 ? 16.061 12.272 22.595 1.00 31.42 85 PHE A C 1
ATOM 473 O O . PHE A 1 85 ? 16.756 13.067 21.978 1.00 29.64 85 PHE A O 1
ATOM 481 N N . ARG A 1 86 ? 16.076 10.965 22.356 1.00 32.70 86 ARG A N 1
ATOM 482 C CA . ARG A 1 86 ? 16.852 10.432 21.231 1.00 35.67 86 ARG A CA 1
ATOM 483 C C . ARG A 1 86 ? 16.229 9.201 20.588 1.00 36.43 86 ARG A C 1
ATOM 484 O O . ARG A 1 86 ? 15.454 8.472 21.206 1.00 35.85 86 ARG A O 1
ATOM 492 N N . VAL A 1 87 ? 16.555 9.021 19.314 1.00 38.76 87 VAL A N 1
ATOM 493 C CA . VAL A 1 87 ? 16.354 7.766 18.616 1.00 41.97 87 VAL A CA 1
ATOM 494 C C . VAL A 1 87 ? 17.737 7.294 18.157 1.00 44.63 87 VAL A C 1
ATOM 495 O O . VAL A 1 87 ? 18.408 7.974 17.377 1.00 44.40 87 VAL A O 1
ATOM 499 N N . GLN A 1 88 ? 18.158 6.143 18.670 1.00 47.42 88 GLN A N 1
ATOM 500 C CA . GLN A 1 88 ? 19.420 5.526 18.294 1.00 51.18 88 GLN A CA 1
ATOM 501 C C . GLN A 1 88 ? 19.163 4.061 17.996 1.00 53.79 88 GLN A C 1
ATOM 502 O O . GLN A 1 88 ? 18.621 3.342 18.836 1.00 54.20 88 GLN A O 1
ATOM 508 N N . GLY A 1 89 ? 19.554 3.614 16.807 1.00 55.77 89 GLY A N 1
ATOM 509 C CA . GLY A 1 89 ? 19.267 2.248 16.387 1.00 58.46 89 GLY A CA 1
ATOM 510 C C . GLY A 1 89 ? 17.767 2.016 16.453 1.00 57.46 89 GLY A C 1
ATOM 511 O O . GLY A 1 89 ? 16.990 2.782 15.886 1.00 54.79 89 GLY A O 1
ATOM 512 N N . ASP A 1 90 ? 17.358 0.981 17.180 1.00 58.24 90 ASP A N 1
ATOM 513 C CA . ASP A 1 90 ? 15.943 0.646 17.312 1.00 58.01 90 ASP A CA 1
ATOM 514 C C . ASP A 1 90 ? 15.264 1.401 18.464 1.00 54.28 90 ASP A C 1
ATOM 515 O O . ASP A 1 90 ? 14.042 1.424 18.556 1.00 54.32 90 ASP A O 1
ATOM 520 N N . ASN A 1 91 ? 16.046 2.036 19.329 1.00 51.65 91 ASN A N 1
ATOM 521 C CA . ASN A 1 91 ? 15.517 2.556 20.586 1.00 49.19 91 ASN A CA 1
ATOM 522 C C . ASN A 1 91 ? 15.060 4.004 20.541 1.00 45.42 91 ASN A C 1
ATOM 523 O O . ASN A 1 91 ? 15.752 4.865 20.014 1.00 43.43 91 ASN A O 1
ATOM 528 N N . ILE A 1 92 ? 13.880 4.241 21.105 1.00 44.21 92 ILE A N 1
ATOM 529 C CA . ILE A 1 92 ? 13.362 5.576 21.391 1.00 41.84 92 ILE A CA 1
ATOM 530 C C . ILE A 1 92 ? 13.541 5.771 22.889 1.00 40.55 92 ILE A C 1
ATOM 531 O O . ILE A 1 92 ? 13.007 4.987 23.672 1.00 41.63 92 ILE A O 1
ATOM 536 N N . SER A 1 93 ? 14.292 6.800 23.278 1.00 39.43 93 SER A N 1
ATOM 537 C CA . SER A 1 93 ? 14.712 6.999 24.672 1.00 38.63 93 SER A CA 1
ATOM 538 C C . SER A 1 93 ? 14.558 8.450 25.152 1.00 36.64 93 SER A C 1
ATOM 539 O O . SER A 1 93 ? 14.589 9.388 24.352 1.00 35.22 93 SER A O 1
ATOM 542 N N . VAL A 1 94 ? 14.390 8.603 26.468 1.00 37.25 94 VAL A N 1
ATOM 543 C CA . VAL A 1 94 ? 14.371 9.903 27.153 1.00 35.71 94 VAL A CA 1
ATOM 544 C C . VAL A 1 94 ? 15.287 9.832 28.382 1.00 35.60 94 VAL A C 1
ATOM 545 O O . VAL A 1 94 ? 15.504 8.761 28.934 1.00 36.05 94 VAL A O 1
ATOM 549 N N . LYS A 1 95 ? 15.836 10.980 28.775 1.00 35.11 95 LYS A N 1
ATOM 550 C CA . LYS A 1 95 ? 16.740 11.079 29.917 1.00 34.59 95 LYS A CA 1
ATOM 551 C C . LYS A 1 95 ? 16.010 11.739 31.083 1.00 33.69 95 LYS A C 1
ATOM 552 O O . LYS A 1 95 ? 15.537 12.881 30.984 1.00 33.99 95 LYS A O 1
ATOM 558 N N . LEU A 1 96 ? 15.905 10.998 32.177 1.00 34.29 96 LEU A N 1
ATOM 559 C CA . LEU A 1 96 ? 15.334 11.501 33.415 1.00 33.86 96 LEU A CA 1
ATOM 560 C C . LEU A 1 96 ? 16.409 11.503 34.484 1.00 33.28 96 LEU A C 1
ATOM 561 O O . LEU A 1 96 ? 16.964 10.458 34.856 1.00 32.86 96 LEU A O 1
ATOM 566 N N . PHE A 1 97 ? 16.689 12.703 34.976 1.00 32.03 97 PHE A N 1
ATOM 567 C CA . PHE A 1 97 ? 17.787 12.941 35.895 1.00 31.53 97 PHE A CA 1
ATOM 568 C C . PHE A 1 97 ? 19.070 12.537 35.187 1.00 31.19 97 PHE A C 1
ATOM 569 O O . PHE A 1 97 ? 19.333 13.090 34.136 1.00 30.25 97 PHE A O 1
ATOM 577 N N . ASP A 1 98 ? 19.869 11.607 35.709 1.00 32.89 98 ASP A N 1
ATOM 578 C CA . ASP A 1 98 ? 21.089 11.193 35.000 1.00 32.98 98 ASP A CA 1
ATOM 579 C C . ASP A 1 98 ? 20.910 9.907 34.184 1.00 34.18 98 ASP A C 1
ATOM 580 O O . ASP A 1 98 ? 21.898 9.324 33.738 1.00 35.59 98 ASP A O 1
ATOM 585 N N . ASP A 1 99 ? 19.670 9.459 33.998 1.00 33.72 99 ASP A N 1
ATOM 586 C CA . ASP A 1 99 ? 19.419 8.100 33.512 1.00 35.86 99 ASP A CA 1
ATOM 587 C C . ASP A 1 99 ? 18.554 8.104 32.267 1.00 35.60 99 ASP A C 1
ATOM 588 O O . ASP A 1 99 ? 17.456 8.672 32.268 1.00 33.95 99 ASP A O 1
ATOM 593 N N . TRP A 1 100 ? 19.057 7.455 31.217 1.00 36.83 100 TRP A N 1
ATOM 594 C CA . TRP A 1 100 ? 18.287 7.196 30.004 1.00 37.29 100 TRP A CA 1
ATOM 595 C C . TRP A 1 100 ? 17.347 6.015 30.204 1.00 38.53 100 TRP A C 1
ATOM 596 O O . TRP A 1 100 ? 17.741 5.016 30.761 1.00 39.29 100 TRP A O 1
ATOM 607 N N . SER A 1 101 ? 16.103 6.141 29.752 1.00 39.33 101 SER A N 1
ATOM 608 C CA . SER A 1 101 ? 15.199 5.002 29.694 1.00 42.35 101 SER A CA 1
ATOM 609 C C . SER A 1 101 ? 14.558 4.919 28.310 1.00 42.46 101 SER A C 1
ATOM 610 O O . SER A 1 101 ? 14.319 5.936 27.665 1.00 40.29 101 SER A O 1
ATOM 613 N N . ASN A 1 102 ? 14.298 3.691 27.872 1.00 45.42 102 ASN A N 1
ATOM 614 C CA . ASN A 1 102 ? 13.669 3.415 26.587 1.00 47.03 102 ASN A CA 1
ATOM 615 C C . ASN A 1 102 ? 12.150 3.459 26.702 1.00 47.77 102 ASN A C 1
ATOM 616 O O . ASN A 1 102 ? 11.570 2.727 27.496 1.00 49.50 102 ASN A O 1
ATOM 621 N N . LEU A 1 103 ? 11.513 4.319 25.910 1.00 46.93 103 LEU A N 1
ATOM 622 C CA . LEU A 1 103 ? 10.045 4.398 25.855 1.00 47.93 103 LEU A CA 1
ATOM 623 C C . LEU A 1 103 ? 9.476 3.409 24.852 1.00 50.61 103 LEU A C 1
ATOM 624 O O . LEU A 1 103 ? 8.322 2.968 24.966 1.00 53.11 103 LEU A O 1
ATOM 629 N N . GLY A 1 104 ? 10.271 3.067 23.853 1.00 50.02 104 GLY A N 1
ATOM 630 C CA . GLY A 1 104 ? 9.792 2.175 22.838 1.00 52.82 104 GLY A CA 1
ATOM 631 C C . GLY A 1 104 ? 10.849 1.771 21.854 1.00 53.46 104 GLY A C 1
ATOM 632 O O . GLY A 1 104 ? 11.993 2.220 21.918 1.00 51.72 104 GLY A O 1
ATOM 633 N N . SER A 1 105 ? 10.427 0.905 20.946 1.00 56.67 105 SER A N 1
ATOM 634 C CA . SER A 1 105 ? 11.274 0.329 19.930 1.00 58.51 105 SER A CA 1
ATOM 635 C C . SER A 1 105 ? 10.640 0.606 18.579 1.00 58.86 105 SER A C 1
ATOM 636 O O . SER A 1 105 ? 9.432 0.446 18.412 1.00 59.84 105 SER A O 1
ATOM 639 N N . ILE A 1 106 ? 11.465 1.014 17.623 1.00 58.72 106 ILE A N 1
ATOM 640 C CA . ILE A 1 106 ? 11.000 1.337 16.279 1.00 59.99 106 ILE A CA 1
ATOM 641 C C . ILE A 1 106 ? 10.349 0.120 15.630 1.00 63.89 106 ILE A C 1
ATOM 642 O O . ILE A 1 106 ? 9.225 0.200 15.130 1.00 64.39 106 ILE A O 1
ATOM 647 N N . SER A 1 107 ? 11.066 -1.000 15.646 1.00 67.11 107 SER A N 1
ATOM 648 C CA . SER A 1 107 ? 10.580 -2.243 15.046 1.00 72.71 107 SER A CA 1
ATOM 649 C C . SER A 1 107 ? 9.257 -2.696 15.669 1.00 74.70 107 SER A C 1
ATOM 650 O O . SER A 1 107 ? 8.349 -3.132 14.964 1.00 77.55 107 SER A O 1
ATOM 653 N N . GLU A 1 108 ? 9.150 -2.562 16.988 1.00 73.81 108 GLU A N 1
ATOM 654 C CA . GLU A 1 108 ? 7.982 -3.046 17.713 1.00 76.70 108 GLU A CA 1
ATOM 655 C C . GLU A 1 108 ? 6.756 -2.161 17.514 1.00 75.50 108 GLU A C 1
ATOM 656 O O . GLU A 1 108 ? 5.639 -2.666 17.434 1.00 78.32 108 GLU A O 1
ATOM 662 N N . LEU A 1 109 ? 6.969 -0.851 17.407 1.00 71.66 109 LEU A N 1
ATOM 663 C CA . LEU A 1 109 ? 5.904 0.066 16.995 1.00 71.15 109 LEU A CA 1
ATOM 664 C C . LEU A 1 109 ? 5.513 -0.159 15.529 1.00 73.54 109 LEU A C 1
ATOM 665 O O . LEU A 1 109 ? 4.340 -0.079 15.180 1.00 75.27 109 LEU A O 1
ATOM 670 N N . SER A 1 110 ? 6.493 -0.457 14.679 1.00 74.30 110 SER A N 1
ATOM 671 C CA . SER A 1 110 ? 6.236 -0.679 13.249 1.00 77.12 110 SER A CA 1
ATOM 672 C C . SER A 1 110 ? 5.349 -1.901 12.979 1.00 82.27 110 SER A C 1
ATOM 673 O O . SER A 1 110 ? 4.598 -1.917 12.004 1.00 84.46 110 SER A O 1
ATOM 676 N N . THR A 1 111 ? 5.446 -2.920 13.834 1.00 84.79 111 THR A N 1
ATOM 677 C CA . THR A 1 111 ? 4.598 -4.116 13.727 1.00 90.28 111 THR A CA 1
ATOM 678 C C . THR A 1 111 ? 3.304 -3.953 14.525 1.00 91.47 111 THR A C 1
ATOM 679 O O . THR A 1 111 ? 2.250 -4.446 14.116 1.00 96.07 111 THR A O 1
ATOM 683 N N . SER A 1 112 ? 3.402 -3.275 15.668 1.00 88.03 112 SER A N 1
ATOM 684 C CA . SER A 1 112 ? 2.256 -3.015 16.542 1.00 89.09 112 SER A CA 1
ATOM 685 C C . SER A 1 112 ? 1.172 -2.159 15.883 1.00 89.44 112 SER A C 1
ATOM 686 O O . SER A 1 112 ? -0.013 -2.472 15.978 1.00 93.46 112 SER A O 1
ATOM 689 N N . ARG A 1 113 ? 1.589 -1.087 15.214 1.00 86.20 113 ARG A N 1
ATOM 690 C CA . ARG A 1 113 ? 0.672 -0.039 14.753 1.00 86.01 113 ARG A CA 1
ATOM 691 C C . ARG A 1 113 ? 0.471 -0.075 13.227 1.00 88.85 113 ARG A C 1
ATOM 692 O O . ARG A 1 113 ? -0.546 0.415 12.727 1.00 90.79 113 ARG A O 1
ATOM 700 N N . VAL A 1 114 ? 1.429 -0.677 12.513 1.00 89.84 114 VAL A N 1
ATOM 701 C CA . VAL A 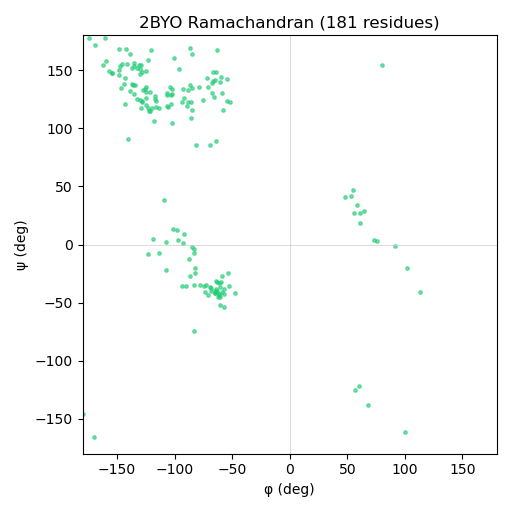1 114 ? 1.484 -0.726 11.037 1.00 91.42 114 VAL A CA 1
ATOM 702 C C . VAL A 1 114 ? 2.034 0.590 10.489 1.00 87.54 114 VAL A C 1
ATOM 703 O O . VAL A 1 114 ? 3.235 0.863 10.596 1.00 84.31 114 VAL A O 1
ATOM 707 N N . GLY A 1 120 ? 6.606 4.651 3.041 1.00 86.89 120 GLY A N 1
ATOM 708 C CA . GLY A 1 120 ? 6.688 4.822 4.492 1.00 86.04 120 GLY A CA 1
ATOM 709 C C . GLY A 1 120 ? 5.616 5.763 5.011 1.00 83.26 120 GLY A C 1
ATOM 710 O O . GLY A 1 120 ? 4.637 5.326 5.622 1.00 83.92 120 GLY A O 1
ATOM 711 N N . VAL A 1 121 ? 5.804 7.059 4.767 1.00 80.43 121 VAL A N 1
ATOM 712 C CA . VAL A 1 121 ? 4.806 8.068 5.143 1.00 78.09 121 VAL A CA 1
ATOM 713 C C . VAL A 1 121 ? 3.692 8.208 4.097 1.00 77.86 121 VAL A C 1
ATOM 714 O O . VAL A 1 121 ? 2.705 8.915 4.335 1.00 76.01 121 VAL A O 1
ATOM 718 N N . THR A 1 122 ? 3.847 7.540 2.949 1.00 79.73 122 THR A N 1
ATOM 719 C CA . THR A 1 122 ? 2.716 7.311 2.043 1.00 80.42 122 THR A CA 1
ATOM 720 C C . THR A 1 122 ? 1.767 6.322 2.730 1.00 82.07 122 THR A C 1
ATOM 721 O O . THR A 1 122 ? 1.859 5.102 2.555 1.00 85.20 122 THR A O 1
ATOM 725 N N . GLN A 1 123 ? 0.892 6.880 3.566 1.00 79.92 123 GLN A N 1
ATOM 726 C CA . GLN A 1 123 ? -0.285 6.174 4.054 1.00 80.74 123 GLN A CA 1
ATOM 727 C C . GLN A 1 123 ? -1.128 5.885 2.826 1.00 81.59 123 GLN A C 1
ATOM 728 O O . GLN A 1 123 ? -0.866 6.461 1.763 1.00 81.81 123 GLN A O 1
ATOM 734 N N . LEU A 1 124 ? -2.135 5.025 2.936 1.00 82.26 124 LEU A N 1
ATOM 735 C CA . LEU A 1 124 ? -3.059 4.885 1.818 1.00 82.02 124 LEU A CA 1
ATOM 736 C C . LEU A 1 124 ? -3.766 6.235 1.657 1.00 77.53 124 LEU A C 1
ATOM 737 O O . LEU A 1 124 ? -4.803 6.504 2.272 1.00 76.35 124 LEU A O 1
ATOM 742 N N . LEU A 1 125 ? -3.128 7.087 0.849 1.00 73.90 125 LEU A N 1
ATOM 743 C CA . LEU A 1 125 ? -3.608 8.425 0.513 1.00 70.28 125 LEU A CA 1
ATOM 744 C C . LEU A 1 125 ? -4.923 8.357 -0.238 1.00 69.14 125 LEU A C 1
ATOM 745 O O . LEU A 1 125 ? -5.735 9.266 -0.144 1.00 68.26 125 LEU A O 1
ATOM 750 N N . SER A 1 126 ? -5.113 7.301 -1.023 1.00 69.65 126 SER A N 1
ATOM 751 C CA . SER A 1 126 ? -6.461 6.870 -1.357 1.00 68.79 126 SER A CA 1
ATOM 752 C C . SER A 1 126 ? -6.969 6.286 -0.049 1.00 68.15 126 SER A C 1
ATOM 753 O O . SER A 1 126 ? -6.249 5.560 0.630 1.00 68.83 126 SER A O 1
ATOM 756 N N . GLY A 1 127 ? -8.198 6.615 0.313 1.00 65.66 127 GLY A N 1
ATOM 757 C CA . GLY A 1 127 ? -8.667 6.401 1.675 1.00 63.00 127 GLY A CA 1
ATOM 758 C C . GLY A 1 127 ? -8.877 7.768 2.274 1.00 56.70 127 GLY A C 1
ATOM 759 O O . GLY A 1 127 ? -9.855 7.992 2.980 1.00 55.69 127 GLY A O 1
ATOM 760 N N . VAL A 1 128 ? -7.956 8.688 1.982 1.00 52.65 128 VAL A N 1
ATOM 761 C CA . VAL A 1 128 ? -8.162 10.092 2.322 1.00 48.87 128 VAL A CA 1
ATOM 762 C C . VAL A 1 128 ? -9.336 10.609 1.486 1.00 47.54 128 VAL A C 1
ATOM 763 O O . VAL A 1 128 ? -9.365 10.444 0.263 1.00 47.28 128 VAL A O 1
ATOM 767 N N . THR A 1 129 ? -10.314 11.197 2.171 1.00 45.63 129 THR A N 1
ATOM 768 C CA . THR A 1 129 ? -11.510 11.739 1.531 1.00 44.68 129 THR A CA 1
ATOM 769 C C . THR A 1 129 ? -11.650 13.232 1.804 1.00 40.61 129 THR A C 1
ATOM 770 O O . THR A 1 129 ? -10.948 13.795 2.643 1.00 37.27 129 THR A O 1
ATOM 774 N N . ASN A 1 130 ? -12.545 13.863 1.054 1.00 40.53 130 ASN A N 1
ATOM 775 C CA . ASN A 1 130 ? -12.955 15.237 1.297 1.00 38.88 130 ASN A CA 1
ATOM 776 C C . ASN A 1 130 ? -11.798 16.203 1.337 1.00 35.56 130 ASN A C 1
ATOM 777 O O . ASN A 1 130 ? -11.699 17.025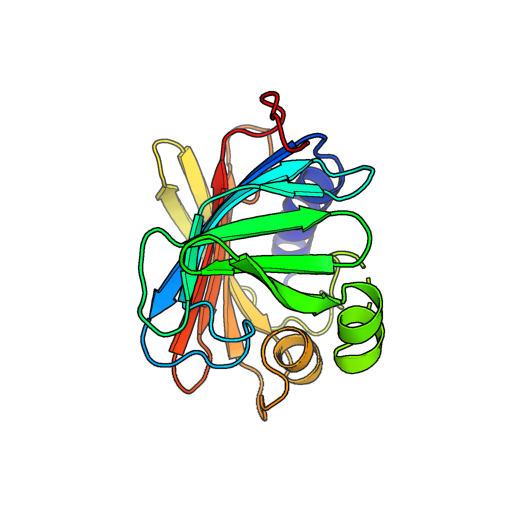 2.251 1.00 34.58 130 ASN A O 1
ATOM 782 N N . LEU A 1 131 ? -10.906 16.092 0.353 1.00 34.82 131 LEU A N 1
ATOM 783 C CA . LEU A 1 131 ? -9.789 17.022 0.232 1.00 33.69 131 LEU A CA 1
ATOM 784 C C . LEU A 1 131 ? -10.329 18.395 -0.126 1.00 33.23 131 LEU A C 1
ATOM 785 O O . LEU A 1 131 ? -11.130 18.513 -1.027 1.00 32.81 131 LEU A O 1
ATOM 790 N N . GLN A 1 132 ? -9.905 19.424 0.601 1.00 34.05 132 GLN A N 1
ATOM 791 C CA . GLN A 1 132 ? -10.353 20.797 0.340 1.00 34.89 132 GLN A CA 1
ATOM 792 C C . GLN A 1 132 ? -9.155 21.736 0.379 1.00 32.82 132 GLN A C 1
ATOM 793 O O . GLN A 1 132 ? -8.367 21.720 1.332 1.00 29.84 132 GLN A O 1
ATOM 799 N N . ALA A 1 133 ? -9.030 22.547 -0.665 1.00 32.16 133 ALA A N 1
ATOM 800 C CA . ALA A 1 133 ? -7.996 23.550 -0.742 1.00 33.53 133 ALA A CA 1
ATOM 801 C C . ALA A 1 133 ? -8.493 24.807 -0.032 1.00 33.41 133 ALA A C 1
ATOM 802 O O . ALA A 1 133 ? -9.371 25.499 -0.538 1.00 33.15 133 ALA A O 1
ATOM 804 N N . GLN A 1 134 ? -7.918 25.106 1.130 1.00 34.10 134 GLN A N 1
ATOM 805 C CA . GLN A 1 134 ? -8.416 26.198 1.970 1.00 35.95 134 GLN A CA 1
ATOM 806 C C . GLN A 1 134 ? -7.720 27.520 1.695 1.00 37.22 134 GLN A C 1
ATOM 807 O O . GLN A 1 134 ? -8.017 28.523 2.336 1.00 41.74 134 GLN A O 1
ATOM 813 N N . GLY A 1 135 ? -6.806 27.534 0.742 1.00 35.48 135 GLY A N 1
ATOM 814 C CA . GLY A 1 135 ? -6.103 28.755 0.402 1.00 35.81 135 GLY A CA 1
ATOM 815 C C . GLY A 1 135 ? -4.722 28.826 1.014 1.00 33.88 135 GLY A C 1
ATOM 816 O O . GLY A 1 135 ? -4.150 27.809 1.424 1.00 31.72 135 GLY A O 1
ATOM 817 N N . THR A 1 136 ? -4.196 30.043 1.078 1.00 34.39 1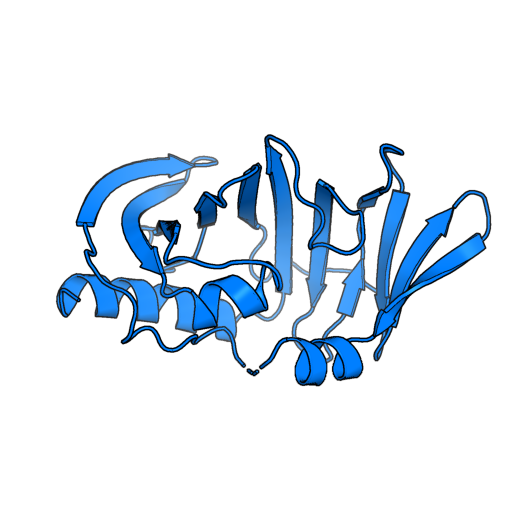36 THR A N 1
ATOM 818 C CA . THR A 1 136 ? -2.807 30.283 1.424 1.00 34.27 136 THR A CA 1
ATOM 819 C C . THR A 1 136 ? -2.709 30.784 2.862 1.00 35.25 136 THR A C 1
ATOM 820 O O . THR A 1 136 ? -3.499 31.616 3.293 1.00 35.56 136 THR A O 1
ATOM 824 N N . GLU A 1 137 ? -1.754 30.224 3.599 1.00 35.35 137 GLU A N 1
ATOM 825 C CA . GLU A 1 137 ? -1.431 30.632 4.959 1.00 36.04 137 GLU A CA 1
ATOM 826 C C . GLU A 1 137 ? 0.098 30.692 5.119 1.00 35.31 137 GLU A C 1
ATOM 827 O O . GLU A 1 137 ? 0.821 29.824 4.607 1.00 33.05 137 GLU A O 1
ATOM 833 N N . VAL A 1 138 ? 0.579 31.732 5.800 1.00 36.01 138 VAL A N 1
ATOM 834 C CA . VAL A 1 138 ? 2.004 31.917 6.044 1.00 36.29 138 VAL A CA 1
ATOM 835 C C . VAL A 1 138 ? 2.360 31.275 7.383 1.00 35.47 138 VAL A C 1
ATOM 836 O O . VAL A 1 138 ? 1.723 31.548 8.399 1.00 35.57 138 VAL A O 1
ATOM 840 N N . ILE A 1 139 ? 3.350 30.388 7.357 1.00 35.31 139 ILE A N 1
ATOM 841 C CA . ILE A 1 139 ? 3.871 29.743 8.561 1.00 35.63 139 ILE A CA 1
ATOM 842 C C . ILE A 1 139 ? 5.375 29.928 8.565 1.00 36.58 139 ILE A C 1
ATOM 843 O O . ILE A 1 139 ? 6.045 29.522 7.610 1.00 35.90 139 ILE A O 1
ATOM 848 N N . ASP A 1 140 ? 5.907 30.533 9.632 1.00 38.94 140 ASP A N 1
ATOM 849 C CA . ASP A 1 140 ? 7.351 30.776 9.763 1.00 38.69 140 ASP A CA 1
ATOM 850 C C . ASP A 1 140 ? 7.905 31.512 8.544 1.00 38.27 140 ASP A C 1
ATOM 851 O O . ASP A 1 140 ? 8.974 31.180 8.032 1.00 37.57 140 ASP A O 1
ATOM 856 N N . GLY A 1 141 ? 7.167 32.499 8.060 1.00 38.12 141 GLY A N 1
ATOM 857 C CA . GLY A 1 141 ? 7.617 33.270 6.902 1.00 38.75 141 GLY A CA 1
ATOM 858 C C . GLY A 1 141 ? 7.492 32.575 5.552 1.00 37.15 141 GLY A C 1
ATOM 859 O O . GLY A 1 141 ? 7.872 33.154 4.538 1.00 37.23 141 GLY A O 1
ATOM 860 N N . ILE A 1 142 ? 6.938 31.356 5.530 1.00 34.62 142 ILE A N 1
ATOM 861 C CA . ILE A 1 142 ? 6.746 30.594 4.289 1.00 33.46 142 ILE A CA 1
ATOM 862 C C . ILE A 1 142 ? 5.266 30.588 3.898 1.00 32.46 142 ILE A C 1
ATOM 863 O O . ILE A 1 142 ? 4.399 30.281 4.731 1.00 29.89 142 ILE A O 1
ATOM 868 N N . SER A 1 143 ? 4.990 30.948 2.638 1.00 32.68 143 SER A N 1
ATOM 869 C CA . SER A 1 143 ? 3.656 30.834 2.057 1.00 33.17 143 SER A CA 1
ATOM 870 C C . SER A 1 143 ? 3.353 29.373 1.734 1.00 31.21 143 SER A C 1
ATOM 871 O O . SER A 1 143 ? 4.111 28.710 1.008 1.00 30.41 143 SER A O 1
ATOM 874 N N . THR A 1 144 ? 2.243 28.879 2.273 1.00 29.16 144 THR A N 1
ATOM 875 C CA . THR A 1 144 ? 1.883 27.478 2.134 1.00 28.58 144 THR A CA 1
ATOM 876 C C . THR A 1 144 ? 0.451 27.324 1.661 1.00 28.77 144 THR A C 1
ATOM 877 O O . THR A 1 144 ? -0.384 28.167 1.928 1.00 29.82 144 THR A O 1
ATOM 881 N N . THR A 1 145 ? 0.195 26.234 0.948 1.00 28.46 145 THR A N 1
ATOM 882 C CA . THR A 1 145 ? -1.145 25.844 0.549 1.00 28.24 145 THR A CA 1
ATOM 883 C C . THR A 1 145 ? -1.706 24.989 1.670 1.00 27.27 145 THR A C 1
ATOM 884 O O . THR A 1 145 ? -1.095 23.980 2.051 1.00 24.87 145 THR A O 1
ATOM 888 N N . LYS A 1 146 ? -2.846 25.408 2.211 1.00 26.99 146 LYS A N 1
ATOM 889 C CA . LYS A 1 146 ? -3.525 24.680 3.265 1.00 27.58 146 LYS A CA 1
ATOM 890 C C . LYS A 1 146 ? -4.549 23.762 2.621 1.00 27.73 146 LYS A C 1
ATOM 891 O O . LYS A 1 146 ? -5.394 24.218 1.863 1.00 28.02 146 LYS A O 1
ATOM 897 N N . ILE A 1 147 ? -4.441 22.468 2.896 1.00 26.30 147 ILE A N 1
ATOM 898 C CA . ILE A 1 147 ? -5.364 21.482 2.366 1.00 26.84 147 ILE A CA 1
ATOM 899 C C . ILE A 1 147 ? -5.846 20.626 3.516 1.00 26.75 147 ILE A C 1
ATOM 900 O O . ILE A 1 147 ? -5.043 20.047 4.242 1.00 24.84 147 ILE A O 1
ATOM 905 N N . THR A 1 148 ? -7.163 20.567 3.679 1.00 26.95 148 THR A N 1
ATOM 906 C CA . THR A 1 148 ? -7.788 19.742 4.692 1.00 28.87 148 THR A CA 1
ATOM 907 C C . THR A 1 148 ? -8.310 18.478 4.050 1.00 29.47 148 THR A C 1
ATOM 908 O O . THR A 1 148 ? -8.542 18.426 2.852 1.00 30.04 148 THR A O 1
ATOM 912 N N . GLY A 1 149 ? -8.533 17.466 4.866 1.00 31.28 149 GLY A N 1
ATOM 913 C CA . GLY A 1 149 ? -9.010 16.178 4.373 1.00 33.30 149 GLY A CA 1
ATOM 914 C C . GLY A 1 149 ? -9.412 15.321 5.545 1.00 34.91 149 GLY A C 1
ATOM 915 O O . GLY A 1 149 ? -9.169 15.693 6.692 1.00 35.47 149 GLY A O 1
ATOM 916 N N . THR A 1 150 ? -10.024 14.179 5.257 1.00 36.60 150 THR A N 1
ATOM 917 C CA . THR A 1 150 ? -10.471 13.265 6.287 1.00 38.90 150 THR A CA 1
ATOM 918 C C . THR A 1 150 ? -9.708 11.943 6.134 1.00 40.63 150 THR A C 1
ATOM 919 O O . THR A 1 150 ? -9.645 11.377 5.046 1.00 40.44 150 THR A O 1
ATOM 923 N N . ILE A 1 151 ? -9.103 11.491 7.230 1.00 40.91 151 ILE A N 1
ATOM 924 C CA . ILE A 1 151 ? -8.249 10.305 7.233 1.00 43.06 151 ILE A CA 1
ATOM 925 C C . ILE A 1 151 ? -9.031 9.127 7.818 1.00 45.38 151 ILE A C 1
ATOM 926 O O . ILE A 1 151 ? -9.625 9.251 8.882 1.00 45.42 151 ILE A O 1
ATOM 931 N N . PRO A 1 152 ? -9.038 7.978 7.118 1.00 47.93 152 PRO A N 1
ATOM 932 C CA . PRO A 1 152 ? -9.806 6.831 7.594 1.00 50.89 152 PRO A CA 1
ATOM 933 C C . PRO A 1 152 ? -9.245 6.271 8.894 1.00 51.28 152 PRO A C 1
ATOM 934 O O . PRO A 1 152 ? -8.039 6.344 9.124 1.00 49.60 152 PRO A O 1
ATOM 938 N N . ALA A 1 153 ? -10.123 5.730 9.732 1.00 53.72 153 ALA A N 1
ATOM 939 C CA . ALA A 1 153 ? -9.743 5.225 11.054 1.00 55.65 153 ALA A CA 1
ATOM 940 C C . ALA A 1 153 ? -8.497 4.337 11.008 1.00 56.66 153 ALA A C 1
ATOM 941 O O . ALA A 1 153 ? -7.623 4.449 11.861 1.00 54.70 153 ALA A O 1
ATOM 943 N N . SER A 1 154 ? -8.420 3.476 9.995 1.00 59.60 154 SER A N 1
ATOM 944 C CA . SER A 1 154 ? -7.317 2.528 9.853 1.00 62.21 154 SER A CA 1
ATOM 945 C C . SER A 1 154 ? -5.971 3.239 9.807 1.00 59.80 154 SER A C 1
ATOM 946 O O . SER A 1 154 ? -4.994 2.760 10.378 1.00 60.45 154 SER A O 1
ATOM 949 N N . SER A 1 155 ? -5.923 4.388 9.138 1.00 57.48 155 SER A N 1
ATOM 950 C CA . SER A 1 155 ? -4.719 5.205 9.132 1.00 55.32 155 SER A CA 1
ATOM 951 C C . SER A 1 155 ? -4.554 5.994 10.424 1.00 54.02 155 SER A C 1
ATOM 952 O O . SER A 1 155 ? -3.430 6.210 10.873 1.00 53.69 155 SER A O 1
ATOM 955 N N . VAL A 1 156 ? -5.662 6.430 11.015 1.00 53.82 156 VAL A N 1
ATOM 956 C CA . VAL A 1 156 ? -5.593 7.194 12.257 1.00 53.29 156 VAL A CA 1
ATOM 957 C C . VAL A 1 156 ? -5.010 6.310 13.370 1.00 55.82 156 VAL A C 1
ATOM 958 O O . VAL A 1 156 ? -4.202 6.782 14.167 1.00 54.95 156 VAL A O 1
ATOM 962 N N . LYS A 1 157 ? -5.385 5.029 13.387 1.00 59.49 157 LYS A N 1
ATOM 963 C CA . LYS A 1 157 ? -4.867 4.061 14.368 1.00 63.21 157 LYS A CA 1
ATOM 964 C C . LYS A 1 157 ? -3.350 3.894 14.352 1.00 63.29 157 LYS A C 1
ATOM 965 O O . LYS A 1 157 ? -2.755 3.536 15.368 1.00 64.18 157 LYS A O 1
ATOM 971 N N . MET A 1 158 ? -2.724 4.138 13.204 1.00 62.84 158 MET A N 1
ATOM 972 C CA . MET A 1 158 ? -1.264 4.107 13.119 1.00 63.76 158 MET A CA 1
ATOM 973 C C . MET A 1 158 ? -0.6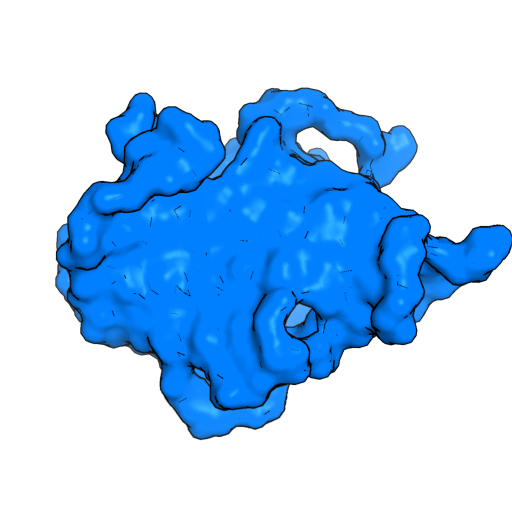39 5.163 14.027 1.00 60.96 158 MET A C 1
ATOM 974 O O . MET A 1 158 ? 0.436 4.951 14.591 1.00 61.86 158 MET A O 1
ATOM 979 N N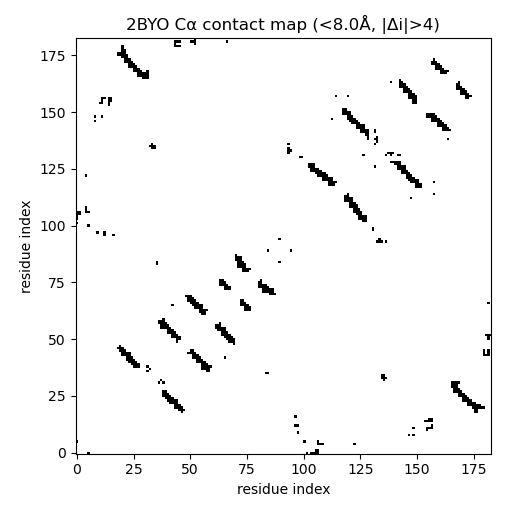 . LEU A 1 159 ? -1.344 6.280 14.177 1.00 58.44 159 LEU A N 1
ATOM 980 C CA . LEU A 1 159 ? -0.931 7.400 15.020 1.00 56.13 159 LEU A CA 1
ATOM 981 C C . LEU A 1 159 ? -1.520 7.309 16.433 1.00 56.95 159 LEU A C 1
ATOM 982 O O . LEU A 1 159 ? -0.876 7.693 17.411 1.00 56.26 159 LEU A O 1
ATOM 987 N N . ASP A 1 160 ? -2.755 6.816 16.519 1.00 57.27 160 ASP A N 1
ATOM 988 C CA . ASP A 1 160 ? -3.515 6.759 17.765 1.00 58.01 160 ASP A CA 1
ATOM 989 C C . ASP A 1 160 ? -4.267 5.421 17.762 1.00 60.65 160 ASP A C 1
ATOM 990 O O . ASP A 1 160 ? -5.384 5.350 17.249 1.00 59.85 160 ASP A O 1
ATOM 995 N N . PRO A 1 161 ? -3.648 4.357 18.329 1.00 62.75 161 PRO A N 1
ATOM 996 C CA . PRO A 1 161 ? -4.176 2.986 18.229 1.00 66.24 161 PRO A CA 1
ATOM 997 C C . PRO A 1 161 ? -5.625 2.799 18.678 1.00 67.43 161 PRO A C 1
ATOM 998 O O . PRO A 1 161 ? -6.275 1.844 18.246 1.00 70.73 161 PRO A O 1
ATOM 1002 N N . GLY A 1 162 ? -6.110 3.681 19.550 1.00 65.96 162 GLY A N 1
ATOM 1003 C CA . GLY A 1 162 ? -7.483 3.617 20.050 1.00 67.82 162 GLY A CA 1
ATOM 1004 C C . GLY A 1 162 ? -8.517 4.295 19.165 1.00 65.50 162 GLY A C 1
ATOM 1005 O O . GLY A 1 162 ? -9.702 4.266 19.479 1.00 67.61 162 GLY A O 1
ATOM 1006 N N . ALA A 1 163 ? -8.075 4.904 18.064 1.00 62.28 163 ALA A N 1
ATOM 1007 C CA . ALA A 1 163 ? -8.972 5.638 17.167 1.00 60.60 163 ALA A CA 1
ATOM 1008 C C . ALA A 1 163 ? -10.089 4.749 16.617 1.00 63.17 163 ALA A C 1
ATOM 1009 O O . ALA A 1 163 ? -9.829 3.654 16.120 1.00 65.11 163 ALA A O 1
ATOM 1011 N N . LYS A 1 164 ? -11.329 5.228 16.709 1.00 63.16 164 LYS A N 1
ATOM 1012 C CA . LYS A 1 164 ? -12.492 4.459 16.271 1.00 65.85 164 LYS A CA 1
ATOM 1013 C C . LYS A 1 164 ? -13.228 5.050 15.070 1.00 63.69 164 LYS A C 1
ATOM 1014 O O . LYS A 1 164 ? -14.153 4.420 14.547 1.00 65.14 164 LYS A O 1
ATOM 1020 N N . SER A 1 165 ? -12.845 6.248 14.637 1.00 59.23 165 SER A N 1
ATOM 1021 C CA . SER A 1 165 ? -13.495 6.876 13.487 1.00 58.45 165 SER A CA 1
ATOM 1022 C C . SER A 1 165 ? -12.509 7.620 12.618 1.00 54.92 165 SER A C 1
ATOM 1023 O O . SER A 1 165 ? -11.344 7.835 13.002 1.00 53.44 165 SER A O 1
ATOM 1026 N N . ALA A 1 166 ? -12.982 7.998 11.435 1.00 53.54 166 ALA A N 1
ATOM 1027 C CA . ALA A 1 166 ? -12.215 8.848 10.533 1.00 50.56 166 ALA A CA 1
ATOM 1028 C C . ALA A 1 166 ? -12.057 10.224 11.172 1.00 47.82 166 ALA A C 1
ATOM 1029 O O . ALA A 1 166 ? -12.989 10.730 11.799 1.00 49.24 166 ALA A O 1
ATOM 1031 N N . ARG A 1 167 ? -10.881 10.825 11.024 1.00 45.11 167 ARG A N 1
ATOM 1032 C CA . ARG A 1 167 ? -10.589 12.099 11.677 1.00 42.58 167 ARG A CA 1
ATOM 1033 C C . ARG A 1 167 ? -10.149 13.170 10.679 1.00 39.18 167 ARG A C 1
ATOM 1034 O O . ARG A 1 167 ? -9.556 12.842 9.651 1.00 37.07 167 ARG A O 1
ATOM 1042 N N . PRO A 1 168 ? -10.456 14.451 10.976 1.00 37.25 168 PRO A N 1
ATOM 1043 C CA . PRO A 1 168 ? -9.985 15.539 10.131 1.00 35.89 168 PRO A CA 1
ATOM 1044 C C . PRO A 1 168 ? -8.483 15.757 10.293 1.00 34.53 168 PRO A C 1
ATOM 1045 O O . PRO A 1 168 ? -7.940 15.608 11.389 1.00 34.12 168 PRO A O 1
ATOM 1049 N N . ALA A 1 169 ? -7.836 16.084 9.188 1.00 32.70 169 ALA A N 1
ATOM 1050 C CA . ALA A 1 169 ? -6.428 16.389 9.172 1.00 32.56 169 ALA A CA 1
ATOM 1051 C C . ALA A 1 169 ? -6.199 17.585 8.252 1.00 31.36 169 ALA A C 1
ATOM 1052 O O . ALA A 1 169 ? -7.085 17.956 7.457 1.00 32.07 169 ALA A O 1
ATOM 1054 N N . THR A 1 170 ? -5.021 18.189 8.382 1.00 30.01 170 THR A N 1
ATOM 1055 C CA . THR A 1 170 ? -4.633 19.333 7.569 1.00 28.40 170 THR A CA 1
ATOM 1056 C C . THR A 1 170 ? -3.151 19.243 7.229 1.00 27.75 170 THR A C 1
ATOM 1057 O O . THR A 1 170 ? -2.358 18.777 8.048 1.00 26.28 170 THR A O 1
ATOM 1061 N N . VAL A 1 171 ? -2.789 19.652 6.015 1.00 26.46 171 VAL A N 1
ATOM 1062 C CA . VAL A 1 171 ? -1.383 19.790 5.640 1.00 26.39 171 VAL A CA 1
ATOM 1063 C C . VAL A 1 171 ? -1.160 21.180 5.064 1.00 25.35 171 VAL A C 1
ATOM 1064 O O . VAL A 1 171 ? -2.064 21.751 4.443 1.00 24.38 171 VAL A O 1
ATOM 1068 N N . TRP A 1 172 ? 0.043 21.704 5.277 1.00 24.81 172 TRP A N 1
ATOM 1069 C CA . TRP A 1 172 ? 0.456 22.991 4.742 1.00 24.52 172 TRP A CA 1
ATOM 1070 C C . TRP A 1 172 ? 1.709 22.780 3.913 1.00 25.23 172 TRP A C 1
ATOM 1071 O O . TRP A 1 172 ? 2.751 22.360 4.441 1.00 23.84 172 TRP A O 1
ATOM 1082 N N . ILE A 1 173 ? 1.604 23.073 2.619 1.00 25.82 173 ILE A N 1
ATOM 1083 C CA . ILE A 1 173 ? 2.621 22.712 1.646 1.00 26.05 173 ILE A CA 1
ATOM 1084 C C . ILE A 1 173 ? 3.216 23.968 1.055 1.00 27.00 173 ILE A C 1
ATOM 1085 O O . ILE A 1 173 ? 2.498 24.788 0.488 1.00 26.72 173 ILE A O 1
ATOM 1090 N N . ALA A 1 174 ? 4.538 24.100 1.173 1.00 27.74 174 ALA A N 1
ATOM 1091 C CA . ALA A 1 174 ? 5.246 25.296 0.720 1.00 28.16 174 ALA A CA 1
ATOM 1092 C C . ALA A 1 174 ? 4.925 25.588 -0.739 1.00 29.63 174 ALA A C 1
ATOM 1093 O O . ALA A 1 174 ? 4.784 24.661 -1.555 1.00 30.40 174 ALA A O 1
ATOM 1095 N N . GLN A 1 175 ? 4.810 26.876 -1.060 1.00 30.51 175 GLN A N 1
ATOM 1096 C CA . GLN A 1 175 ? 4.578 27.323 -2.438 1.00 31.36 175 GLN A CA 1
ATOM 1097 C C . GLN A 1 175 ? 5.851 27.844 -3.101 1.00 32.33 175 GLN A C 1
ATOM 1098 O O . GLN A 1 175 ? 5.790 28.454 -4.152 1.00 34.43 175 GLN A O 1
ATOM 1104 N N . ASP A 1 176 ? 7.006 27.585 -2.496 1.00 33.19 176 ASP A N 1
ATOM 1105 C CA . ASP A 1 176 ? 8.266 28.188 -2.949 1.00 33.12 176 ASP A CA 1
ATOM 1106 C C . ASP A 1 176 ? 9.053 27.357 -3.967 1.00 32.76 176 ASP A C 1
ATOM 1107 O O . ASP A 1 176 ? 10.191 27.704 -4.306 1.00 31.98 176 ASP A O 1
ATOM 1112 N N . GLY A 1 177 ? 8.449 26.282 -4.470 1.00 31.71 177 GLY A N 1
ATOM 1113 C CA . GLY A 1 177 ? 9.134 25.353 -5.383 1.00 33.50 177 GLY A CA 1
ATOM 1114 C C . GLY A 1 177 ? 9.609 24.068 -4.700 1.00 32.58 177 GLY A C 1
ATOM 1115 O O . GLY A 1 177 ? 9.834 23.056 -5.356 1.00 32.77 177 GLY A O 1
ATOM 1116 N N . SER A 1 178 ? 9.737 24.104 -3.376 1.00 31.14 178 SER A N 1
ATOM 1117 C CA . SER A 1 178 ? 10.260 22.966 -2.612 1.00 29.70 178 SER A CA 1
ATOM 1118 C C . SER A 1 178 ? 9.214 21.894 -2.315 1.00 28.34 178 SER A C 1
ATOM 1119 O O . SER A 1 178 ? 9.565 20.743 -2.067 1.00 28.52 178 SER A O 1
ATOM 1122 N N . HIS A 1 179 ? 7.945 22.287 -2.300 1.00 27.57 179 HIS A N 1
ATOM 1123 C CA . HIS A 1 179 ? 6.843 21.422 -1.833 1.00 27.04 179 HIS A CA 1
ATOM 1124 C C . HIS A 1 179 ? 7.047 20.899 -0.411 1.00 26.72 179 HIS A C 1
ATOM 1125 O O . HIS A 1 179 ? 6.524 19.850 -0.060 1.00 26.20 179 HIS A O 1
ATOM 1132 N N . HIS A 1 180 ? 7.789 21.629 0.417 1.00 26.19 180 HIS A N 1
ATOM 1133 C CA . HIS A 1 180 ? 8.074 21.153 1.772 1.00 26.39 180 HIS A CA 1
ATOM 1134 C C . HIS A 1 180 ? 6.764 20.974 2.513 1.00 25.70 180 HIS A C 1
ATOM 1135 O O . HIS A 1 180 ? 5.858 21.797 2.378 1.00 25.32 180 HIS A O 1
ATOM 1142 N N . LEU A 1 181 ? 6.669 19.901 3.284 1.00 25.29 181 LEU A N 1
ATOM 1143 C CA . LEU A 1 181 ? 5.535 19.717 4.173 1.00 26.23 181 LEU A CA 1
ATOM 1144 C C . LEU A 1 181 ? 5.819 20.534 5.433 1.00 25.60 181 LEU A C 1
ATOM 1145 O O . LEU A 1 181 ? 6.381 20.016 6.410 1.00 25.96 181 LEU A O 1
ATOM 1150 N N . VAL A 1 182 ? 5.468 21.817 5.395 1.00 24.86 182 VAL A N 1
ATOM 1151 C CA . VAL A 1 182 ? 5.825 22.743 6.482 1.00 24.42 182 VAL A CA 1
ATOM 1152 C C . VAL A 1 182 ? 5.113 22.325 7.775 1.00 24.95 182 VAL A C 1
ATOM 1153 O O . VAL A 1 182 ? 5.707 22.309 8.860 1.00 24.80 182 VAL A O 1
ATOM 1157 N N . ARG A 1 183 ? 3.848 21.945 7.642 1.00 24.13 183 ARG A N 1
ATOM 1158 C CA . ARG A 1 183 ? 3.074 21.509 8.778 1.00 25.35 183 ARG A CA 1
ATOM 1159 C C . ARG A 1 183 ? 2.032 20.454 8.392 1.00 25.69 183 ARG A C 1
ATOM 1160 O O . ARG A 1 183 ? 1.518 20.421 7.258 1.00 24.21 183 ARG A O 1
ATOM 1168 N N . ALA A 1 184 ? 1.747 19.586 9.358 1.00 26.68 184 ALA A N 1
ATOM 1169 C CA . ALA A 1 184 ? 0.687 18.601 9.253 1.00 27.51 184 ALA A CA 1
ATOM 1170 C C . ALA A 1 184 ? 0.055 18.450 10.620 1.00 28.30 184 ALA A C 1
ATOM 1171 O O . ALA A 1 184 ? 0.750 18.426 11.632 1.00 28.81 184 ALA A O 1
ATOM 1173 N N . SER A 1 185 ? -1.262 18.358 10.662 1.00 28.26 185 SER A N 1
ATOM 1174 C CA . SER A 1 185 ? -1.935 18.180 11.926 1.00 30.07 185 SER A CA 1
ATOM 1175 C C . SER A 1 185 ? -3.186 17.311 11.789 1.00 30.45 185 SER A C 1
ATOM 1176 O O . SER A 1 185 ? -3.765 17.190 10.709 1.00 29.99 185 SER A O 1
ATOM 1179 N N . ILE A 1 186 ? -3.560 16.693 12.901 1.00 30.87 186 ILE A N 1
ATOM 1180 C CA . ILE A 1 186 ? -4.709 15.822 12.960 1.00 33.55 186 ILE A CA 1
ATOM 1181 C C . ILE A 1 186 ? -5.473 16.146 14.237 1.00 35.27 186 ILE A C 1
ATOM 1182 O O . ILE A 1 186 ? -4.880 16.376 15.296 1.00 35.88 186 ILE A O 1
ATOM 1187 N N . ASP A 1 187 ? -6.790 16.196 14.104 1.00 37.37 187 ASP A N 1
ATOM 1188 C CA . ASP A 1 187 ? -7.683 16.465 15.215 1.00 39.22 187 ASP A CA 1
ATOM 1189 C C . ASP A 1 187 ? -8.246 15.120 15.587 1.00 41.84 187 ASP A C 1
ATOM 1190 O O . ASP A 1 187 ? -9.074 14.568 14.868 1.00 41.75 187 ASP A O 1
ATOM 1195 N N . LEU A 1 188 ? -7.740 14.585 16.690 1.00 43.27 188 LEU A N 1
ATOM 1196 C CA . LEU A 1 188 ? -8.200 13.339 17.230 1.00 48.18 188 LEU A CA 1
ATOM 1197 C C . LEU A 1 188 ? -9.393 13.713 18.122 1.00 50.13 188 LEU A C 1
ATOM 1198 O O . LEU A 1 188 ? -9.638 14.889 18.378 1.00 50.06 188 LEU A O 1
ATOM 1203 N N . GLY A 1 189 ? -10.152 12.740 18.577 1.00 53.66 189 GLY A N 1
ATOM 1204 C CA . GLY A 1 189 ? -11.318 13.063 19.413 1.00 56.74 189 GLY A CA 1
ATOM 1205 C C . GLY A 1 189 ? -10.926 13.868 20.649 1.00 58.19 189 GLY A C 1
ATOM 1206 O O . GLY A 1 189 ? -11.446 14.965 20.885 1.00 59.24 189 GLY A O 1
ATOM 1207 N N . SER A 1 190 ? -9.969 13.330 21.401 1.00 58.32 190 SER A N 1
ATOM 1208 C CA . SER A 1 190 ? -9.557 13.874 22.689 1.00 59.11 190 SER A CA 1
ATOM 1209 C C . SER A 1 190 ? -8.563 15.033 22.594 1.00 55.93 190 SER A C 1
ATOM 1210 O O . SER A 1 190 ? -8.386 15.787 23.553 1.00 56.86 190 SER A O 1
ATOM 1213 N N . GLY A 1 191 ? -7.883 15.152 21.462 1.00 52.76 191 GLY A N 1
ATOM 1214 C CA . GLY A 1 191 ? -6.842 16.165 21.313 1.00 49.18 191 GLY A CA 1
ATOM 1215 C C . GLY A 1 191 ? -6.367 16.280 19.888 1.00 45.92 191 GLY A C 1
ATOM 1216 O O . GLY A 1 191 ? -7.012 15.789 18.968 1.00 45.98 191 GLY A O 1
ATOM 1217 N N . SER A 1 192 ? -5.239 16.950 19.703 1.00 42.61 192 SER A N 1
ATOM 1218 C CA . SER A 1 192 ? -4.686 17.135 18.371 1.00 40.59 192 SER A CA 1
ATOM 1219 C C . SER A 1 192 ? -3.178 17.015 18.413 1.00 37.55 192 SER A C 1
ATOM 1220 O O . SER A 1 192 ? -2.558 17.209 19.462 1.00 36.52 192 SER A O 1
ATOM 1223 N N . ILE A 1 193 ? -2.610 16.658 17.267 1.00 35.73 193 ILE A N 1
ATOM 1224 C CA . ILE A 1 193 ? -1.163 16.555 17.098 1.00 34.93 193 ILE A CA 1
ATOM 1225 C C . ILE A 1 193 ? -0.788 17.415 15.907 1.00 32.63 193 ILE A C 1
ATOM 1226 O O . ILE A 1 193 ? -1.437 17.361 14.857 1.00 30.89 193 ILE A O 1
ATOM 1231 N N . GLN A 1 194 ? 0.254 18.218 16.084 1.00 30.82 194 GLN A N 1
ATOM 1232 C CA . GLN A 1 194 ? 0.735 19.095 15.041 1.00 29.75 194 GLN A CA 1
ATOM 1233 C C . GLN A 1 194 ? 2.224 18.860 14.866 1.00 29.21 194 GLN A C 1
ATOM 1234 O O . GLN A 1 194 ? 2.975 18.813 15.847 1.00 27.61 194 GLN A O 1
ATOM 1240 N N . LEU A 1 195 ? 2.642 18.719 13.620 1.00 28.78 195 LEU A N 1
ATOM 1241 C CA . LEU A 1 195 ? 4.033 18.477 13.306 1.00 28.92 195 LEU A CA 1
ATOM 1242 C C . LEU A 1 195 ? 4.502 19.530 12.327 1.00 27.55 195 LEU A C 1
ATOM 1243 O O . LEU A 1 195 ? 3.954 19.663 11.236 1.00 26.95 195 LEU A O 1
ATOM 1248 N N . THR A 1 196 ? 5.512 20.285 12.729 1.00 27.20 196 THR A N 1
ATOM 1249 C CA . THR A 1 196 ? 6.043 21.361 11.922 1.00 25.85 196 THR A CA 1
ATOM 1250 C C . THR A 1 196 ? 7.502 21.048 11.558 1.00 25.94 196 THR A C 1
ATOM 1251 O O . THR A 1 196 ? 8.330 20.781 12.437 1.00 23.81 196 THR A O 1
ATOM 1255 N N . GLN A 1 197 ? 7.797 21.063 10.252 1.00 25.07 197 GLN A N 1
ATOM 1256 C CA . GLN A 1 197 ? 9.161 20.848 9.753 1.00 24.70 197 GLN A CA 1
ATOM 1257 C C . GLN A 1 197 ? 9.889 22.172 9.494 1.00 24.19 197 GLN A C 1
ATOM 1258 O O . GLN A 1 197 ? 9.274 23.184 9.130 1.00 23.40 197 GLN A O 1
ATOM 1264 N N . SER A 1 198 ? 11.211 22.129 9.640 1.00 24.36 198 SER A N 1
ATOM 1265 C CA . SER A 1 198 ? 12.093 23.239 9.282 1.00 24.32 198 SER A CA 1
ATOM 1266 C C . SER A 1 198 ? 13.504 22.703 9.105 1.00 24.85 198 SER A C 1
ATOM 1267 O O . SER A 1 198 ? 13.759 21.515 9.315 1.00 25.12 198 SER A O 1
ATOM 1270 N N . LYS A 1 199 ? 14.424 23.582 8.727 1.00 25.90 199 LYS A N 1
ATOM 1271 C CA . LYS A 1 199 ? 15.862 23.252 8.658 1.00 26.92 199 LYS A CA 1
ATOM 1272 C C . LYS A 1 199 ? 16.163 22.090 7.715 1.00 26.61 199 LYS A C 1
ATOM 1273 O O . LYS A 1 199 ? 17.085 21.306 7.930 1.00 26.46 199 LYS A O 1
ATOM 1279 N N . TRP A 1 200 ? 15.378 22.010 6.649 1.00 27.23 200 TRP A N 1
ATOM 1280 C CA . TRP A 1 200 ? 15.501 20.941 5.668 1.00 27.20 200 TRP A CA 1
ATOM 1281 C C . TRP A 1 200 ? 16.923 20.879 5.153 1.00 28.16 200 TRP A C 1
ATOM 1282 O O . TRP A 1 200 ? 17.444 21.879 4.666 1.00 28.83 200 TRP A O 1
ATOM 1293 N N . ASN A 1 201 ? 17.542 19.705 5.286 1.00 28.13 201 ASN A N 1
ATOM 1294 C CA . ASN A 1 201 ? 18.877 19.445 4.791 1.00 30.37 201 ASN A CA 1
ATOM 1295 C C . ASN A 1 201 ? 19.981 20.320 5.401 1.00 30.56 201 ASN A C 1
ATOM 1296 O O . ASN A 1 201 ? 21.084 20.415 4.859 1.00 32.18 201 ASN A O 1
ATOM 1301 N N . GLU A 1 202 ? 19.699 20.929 6.551 1.00 29.87 202 GLU A N 1
ATOM 1302 C CA . GLU A 1 202 ? 20.740 21.590 7.333 1.00 31.00 202 GLU A CA 1
ATOM 1303 C C . GLU A 1 202 ? 21.359 20.520 8.231 1.00 32.91 202 GLU A C 1
ATOM 1304 O O . GLU A 1 202 ? 20.641 19.696 8.793 1.00 33.71 202 GLU A O 1
ATOM 1310 N N . PRO A 1 203 ? 22.688 20.509 8.350 1.00 35.30 203 PRO A N 1
ATOM 1311 C CA . PRO A 1 203 ? 23.350 19.399 9.023 1.00 38.25 203 PRO A CA 1
ATOM 1312 C C . PRO A 1 203 ? 22.981 19.277 10.504 1.00 38.87 203 PRO A C 1
ATOM 1313 O O . PRO A 1 203 ? 22.656 20.263 11.148 1.00 39.26 203 PRO A O 1
ATOM 1317 N N . VAL A 1 204 ? 22.974 18.053 11.010 1.00 40.42 204 VAL A N 1
ATOM 1318 C CA . VAL A 1 204 ? 22.560 17.770 12.383 1.00 40.81 204 VAL A CA 1
ATOM 1319 C C . VAL A 1 204 ? 23.613 16.894 13.025 1.00 43.77 204 VAL A C 1
ATOM 1320 O O . VAL A 1 204 ? 24.337 16.178 12.338 1.00 43.88 204 VAL A O 1
ATOM 1324 N N . ASN A 1 205 ? 23.704 16.964 14.346 1.00 46.98 205 ASN A N 1
ATOM 1325 C CA . ASN A 1 205 ? 24.582 16.095 15.111 1.00 50.70 205 ASN A CA 1
ATOM 1326 C C . ASN A 1 205 ? 23.687 15.268 16.021 1.00 52.48 205 ASN A C 1
ATOM 1327 O O . ASN A 1 205 ? 23.121 15.796 16.980 1.00 53.70 205 ASN A O 1
ATOM 1332 N N . VAL A 1 206 ? 23.521 13.990 15.692 1.00 53.77 206 VAL A N 1
ATOM 1333 C CA . VAL A 1 206 ? 22.574 13.127 16.409 1.00 54.85 206 VAL A CA 1
ATOM 1334 C C . VAL A 1 206 ? 23.256 11.945 17.085 1.00 59.14 206 VAL A C 1
ATOM 1335 O O . VAL A 1 206 ? 22.577 11.090 17.658 1.00 60.04 206 VAL A O 1
ATOM 1339 N N . ASP A 1 207 ? 24.590 11.911 17.024 1.00 62.34 207 ASP A N 1
ATOM 1340 C CA . ASP A 1 207 ? 25.390 10.903 17.724 1.00 66.94 207 ASP A CA 1
ATOM 1341 C C . ASP A 1 207 ? 26.857 11.328 17.904 1.00 69.47 207 ASP A C 1
ATOM 1342 O O . ASP A 1 207 ? 27.409 12.085 17.098 1.00 69.57 207 ASP A O 1
#

Organism: Mycobacterium tuberculosis (strain ATCC 25618 / H37Rv) (NCBI:txid83332)

Radius of gyration: 16.31 Å; Cα contacts (8 Å, |Δi|>4): 409; chains: 1; bounding box: 39×37×44 Å

InterPro domains:
  IPR009830 LppX/LprAFG lipoprotein family [PF07161] (48-232)
  IPR009830 LppX/LprAFG lipoprotein family [cd16334] (43-229)
  IPR029046 Lipoprotein localisation LolA/LolB/LppX [SSF89392] (47-233)